Protein AF-E1RE35-F1 (afdb_monomer)

Secondary structure (DSSP, 8-state):
-EEEE-SSEEEEEEEEEEEE-SBT-EEEEEEEEEEEE--TT---S-HHHHHHHHHHTTT-TTS-EEEEEESS-GGG-EEEEETTEEEEEEEE--SSTTTS--EEEEEEEESSB--HHHHHHHHHHHHHHHHHHHHHTT-S-S--TT-EEEEEEETT-SSB--S--STTSHHHHHHHHHHHHHHHHHHHHHTTSS--SS-EEEEEE-TTSSEEEE--SSS-TT-SSSSTT---TTSS-TT-S---TTT-EEEE-TTS-EEEE-TTB-GGGSHHHHHHHHH-TT--HHHHHHHHHHTT--SB-

Structure (mmCIF, N/CA/C/O backbone):
data_AF-E1RE35-F1
#
_entry.id   AF-E1RE35-F1
#
loop_
_atom_site.group_PDB
_atom_site.id
_atom_site.type_symbol
_atom_site.label_atom_id
_atom_site.label_alt_id
_atom_site.label_comp_id
_atom_site.label_asym_id
_atom_site.label_entity_id
_atom_site.label_seq_id
_atom_site.pdbx_PDB_ins_code
_atom_site.Cartn_x
_atom_site.Cartn_y
_atom_site.Cartn_z
_atom_site.occupancy
_atom_site.B_iso_or_equiv
_atom_site.auth_seq_id
_atom_site.auth_comp_id
_atom_site.auth_asym_id
_atom_site.auth_atom_id
_atom_site.pdbx_PDB_model_num
ATOM 1 N N . MET A 1 1 ? -2.468 7.455 7.264 1.00 87.94 1 MET A N 1
ATOM 2 C CA . MET A 1 1 ? -2.724 7.165 5.829 1.00 87.94 1 MET A CA 1
ATOM 3 C C . MET A 1 1 ? -4.171 6.748 5.559 1.00 87.94 1 MET A C 1
ATOM 5 O O . MET A 1 1 ? -4.809 6.189 6.437 1.00 87.94 1 MET A O 1
ATOM 9 N N . ARG A 1 2 ? -4.693 7.042 4.363 1.00 87.75 2 ARG A N 1
ATOM 10 C CA . ARG A 1 2 ? -5.959 6.529 3.804 1.00 87.75 2 ARG A CA 1
ATOM 11 C C . ARG A 1 2 ? -5.712 6.093 2.364 1.00 87.75 2 ARG A C 1
ATOM 13 O O . ARG A 1 2 ? -4.860 6.681 1.706 1.00 87.75 2 ARG A O 1
ATOM 20 N N . PHE A 1 3 ? -6.463 5.130 1.841 1.00 90.94 3 PHE A N 1
ATOM 21 C CA . PHE A 1 3 ? -6.367 4.778 0.424 1.00 90.94 3 PHE A CA 1
ATOM 22 C C . PHE A 1 3 ? -7.709 4.343 -0.159 1.00 90.94 3 PHE A C 1
ATOM 24 O O . PHE A 1 3 ? -8.587 3.845 0.545 1.00 90.94 3 PHE A O 1
ATOM 31 N N . PHE A 1 4 ? -7.848 4.508 -1.469 1.00 90.38 4 PHE A N 1
ATOM 32 C CA . PHE A 1 4 ? -8.980 4.034 -2.254 1.00 90.38 4 PHE A CA 1
ATOM 33 C C . PHE A 1 4 ? -8.555 3.808 -3.701 1.00 90.38 4 PHE A C 1
ATOM 35 O O . PHE A 1 4 ? -7.495 4.252 -4.128 1.00 90.38 4 PHE A O 1
ATOM 42 N N . TYR A 1 5 ? -9.384 3.125 -4.481 1.00 91.25 5 TYR A N 1
ATOM 43 C CA . TYR A 1 5 ? -9.108 2.890 -5.891 1.00 91.25 5 TYR A CA 1
ATOM 44 C C . TYR A 1 5 ? -10.349 3.136 -6.744 1.00 91.25 5 TYR A C 1
ATOM 46 O O . TYR A 1 5 ? -11.486 2.916 -6.323 1.00 91.25 5 TYR A O 1
ATOM 54 N N . THR A 1 6 ? -10.116 3.607 -7.963 1.00 91.81 6 THR A N 1
ATOM 55 C CA . THR A 1 6 ? -11.103 3.649 -9.042 1.00 91.81 6 THR A CA 1
ATOM 56 C C . THR A 1 6 ? -10.927 2.416 -9.932 1.00 91.81 6 THR A C 1
ATOM 58 O O . THR A 1 6 ? -10.165 1.504 -9.615 1.00 91.81 6 THR A O 1
ATOM 61 N N . LYS A 1 7 ? -11.613 2.378 -11.079 1.00 91.12 7 LYS A N 1
ATOM 62 C CA . LYS A 1 7 ? -11.397 1.335 -12.091 1.00 91.12 7 LYS A CA 1
ATOM 63 C C . LYS A 1 7 ? -9.932 1.258 -12.553 1.00 91.12 7 LYS A C 1
ATOM 65 O O . LYS A 1 7 ? -9.471 0.173 -12.894 1.00 91.12 7 LYS A O 1
ATOM 70 N N . ASN A 1 8 ? -9.227 2.390 -12.565 1.00 95.12 8 ASN A N 1
ATOM 71 C CA . ASN A 1 8 ? -7.914 2.511 -13.194 1.00 95.12 8 ASN A CA 1
ATOM 72 C C . ASN A 1 8 ? -6.829 3.042 -12.258 1.00 95.12 8 ASN A C 1
ATOM 74 O O . ASN A 1 8 ? -5.666 2.907 -12.591 1.00 95.12 8 ASN A O 1
ATOM 78 N N . THR A 1 9 ? -7.153 3.633 -11.110 1.00 96.62 9 THR A N 1
ATOM 79 C CA . THR A 1 9 ? -6.139 4.345 -10.320 1.00 96.62 9 THR A CA 1
ATOM 80 C C . THR A 1 9 ? -6.288 4.049 -8.841 1.00 96.62 9 THR A C 1
ATOM 82 O O . THR A 1 9 ? -7.378 4.202 -8.289 1.00 96.62 9 THR A O 1
ATOM 85 N N . LEU A 1 10 ? -5.188 3.661 -8.204 1.00 97.12 10 LEU A N 1
ATOM 86 C CA . LEU A 1 10 ? -5.023 3.664 -6.756 1.00 97.12 10 LEU A CA 1
ATOM 87 C C . LEU A 1 10 ? -4.628 5.071 -6.300 1.00 97.12 10 LEU A C 1
ATOM 89 O O . LEU A 1 10 ? -3.714 5.661 -6.869 1.00 97.12 10 LEU A O 1
ATOM 93 N N . PHE A 1 11 ? -5.277 5.559 -5.248 1.00 95.88 11 PHE A N 1
ATOM 94 C CA . PHE A 1 11 ? -4.946 6.791 -4.542 1.00 95.88 11 PHE A CA 1
ATOM 95 C C . PHE A 1 11 ? -4.622 6.463 -3.087 1.00 95.88 11 PHE A C 1
ATOM 97 O O . PHE A 1 11 ? -5.400 5.790 -2.410 1.00 95.88 11 PHE A O 1
ATOM 104 N N . ILE A 1 12 ? -3.495 6.970 -2.599 1.00 95.56 12 ILE A N 1
ATOM 105 C CA . ILE A 1 12 ? -3.081 6.903 -1.199 1.00 95.56 12 ILE A CA 1
ATOM 106 C C . ILE A 1 12 ? -2.880 8.341 -0.721 1.00 95.56 12 ILE A C 1
ATOM 108 O O . ILE A 1 12 ? -2.181 9.127 -1.356 1.00 95.56 12 ILE A O 1
ATOM 112 N N . ARG A 1 13 ? -3.526 8.690 0.385 1.00 93.88 13 ARG A N 1
ATOM 113 C CA . ARG A 1 13 ? -3.692 10.052 0.891 1.00 93.88 13 ARG A CA 1
ATOM 114 C C . ARG A 1 13 ? -3.206 10.160 2.330 1.00 93.88 13 ARG A C 1
ATOM 116 O O . ARG A 1 13 ? -3.455 9.267 3.149 1.00 93.88 13 ARG A O 1
ATOM 123 N N . GLY A 1 14 ? -2.552 11.266 2.658 1.00 92.56 14 GLY A N 1
ATOM 124 C CA . GLY A 1 14 ? -2.044 11.535 4.002 1.00 92.56 14 GLY A CA 1
ATOM 125 C C . GLY A 1 14 ? -1.151 12.769 4.050 1.00 92.56 14 GLY A C 1
ATOM 126 O O . GLY A 1 14 ? -1.191 13.602 3.153 1.00 92.56 14 GLY A O 1
ATOM 127 N N . ASN A 1 15 ? -0.361 12.891 5.112 1.00 94.88 15 ASN A N 1
ATOM 128 C CA . ASN A 1 15 ? 0.720 13.868 5.214 1.00 94.88 15 ASN A CA 1
ATOM 129 C C . ASN A 1 15 ? 2.027 13.080 5.285 1.00 94.88 15 ASN A C 1
ATOM 131 O O . ASN A 1 15 ? 2.363 12.526 6.334 1.00 94.88 15 ASN A O 1
ATOM 135 N N . PHE A 1 16 ? 2.709 12.945 4.151 1.00 97.81 16 PHE A N 1
ATOM 136 C CA . PHE A 1 16 ? 3.814 12.010 3.996 1.00 97.81 16 PHE A CA 1
ATOM 137 C C . PHE A 1 16 ? 5.143 12.713 3.788 1.00 97.81 16 PHE A C 1
ATOM 139 O O . PHE A 1 16 ? 5.220 13.750 3.136 1.00 97.81 16 PHE A O 1
ATOM 146 N N . ARG A 1 17 ? 6.203 12.082 4.287 1.00 98.38 17 ARG A N 1
ATOM 147 C CA . ARG A 1 17 ? 7.540 12.198 3.712 1.00 98.38 17 ARG A CA 1
ATOM 148 C C . ARG A 1 17 ? 7.722 10.976 2.828 1.00 98.38 17 ARG A C 1
ATOM 150 O O . ARG A 1 17 ? 7.420 9.868 3.279 1.00 98.38 17 ARG A O 1
ATOM 157 N N . ALA A 1 18 ? 8.176 11.164 1.595 1.00 98.56 18 ALA A N 1
ATOM 158 C CA . ALA A 1 18 ? 8.319 10.063 0.654 1.00 98.56 18 ALA A CA 1
ATOM 159 C C . ALA A 1 18 ? 9.590 10.157 -0.189 1.00 98.56 18 ALA A C 1
ATOM 161 O O . ALA A 1 18 ? 10.063 11.251 -0.491 1.00 98.56 18 ALA A O 1
ATOM 162 N N . ALA A 1 19 ? 10.084 8.995 -0.613 1.00 98.62 19 ALA A N 1
ATOM 163 C CA . ALA A 1 19 ? 11.063 8.811 -1.672 1.00 98.62 19 ALA A CA 1
ATOM 164 C C . ALA A 1 19 ? 10.409 8.053 -2.834 1.00 98.62 19 ALA A C 1
ATOM 166 O O . ALA A 1 19 ? 9.725 7.057 -2.602 1.00 98.62 19 ALA A O 1
ATOM 167 N N . SER A 1 20 ? 10.633 8.494 -4.069 1.00 98.44 20 SER A N 1
ATOM 168 C CA . SER A 1 20 ? 10.085 7.873 -5.280 1.00 98.44 20 SER A CA 1
ATOM 169 C C . SER A 1 20 ? 11.154 7.711 -6.351 1.00 98.44 20 SER A C 1
ATOM 171 O O . SER A 1 20 ? 11.915 8.641 -6.608 1.00 98.44 20 SER A O 1
ATOM 173 N N . THR A 1 21 ? 11.168 6.553 -7.011 1.00 97.38 21 THR A N 1
ATOM 174 C CA . THR A 1 21 ? 11.940 6.314 -8.244 1.00 97.38 21 THR A CA 1
ATOM 175 C C . THR A 1 21 ? 11.080 6.427 -9.507 1.00 97.38 21 THR A C 1
ATOM 177 O O . THR A 1 21 ? 11.551 6.115 -10.596 1.00 97.38 21 THR A O 1
ATOM 180 N N . GLY A 1 22 ? 9.804 6.799 -9.364 1.00 93.94 22 GLY A N 1
ATOM 181 C CA . GLY A 1 22 ? 8.865 6.940 -10.473 1.00 93.94 22 GLY A CA 1
ATOM 182 C C . GLY A 1 22 ? 9.030 8.242 -11.257 1.00 93.94 22 GLY A C 1
ATOM 183 O O . GLY A 1 22 ? 10.023 8.961 -11.134 1.00 93.94 22 GLY A O 1
ATOM 184 N N . ILE A 1 23 ? 8.009 8.563 -12.051 1.00 91.50 23 ILE A N 1
ATOM 185 C CA . ILE A 1 23 ? 7.943 9.804 -12.831 1.00 91.50 23 ILE A CA 1
ATOM 186 C C . ILE A 1 23 ? 8.030 11.005 -11.882 1.00 91.50 23 ILE A C 1
ATOM 188 O O . ILE A 1 23 ? 7.317 11.052 -10.879 1.00 91.50 23 ILE A O 1
ATOM 192 N N . ALA A 1 24 ? 8.916 11.955 -12.203 1.00 86.69 24 ALA A N 1
ATOM 193 C CA . ALA A 1 24 ? 9.230 13.113 -11.358 1.00 86.69 24 ALA A CA 1
ATOM 194 C C . ALA A 1 24 ? 9.597 12.733 -9.903 1.00 86.69 24 ALA A C 1
ATOM 196 O O . ALA A 1 24 ? 9.291 13.459 -8.957 1.00 86.69 24 ALA A O 1
ATOM 197 N N . GLY A 1 25 ? 10.228 11.567 -9.726 1.00 93.56 25 GLY A N 1
ATOM 198 C CA . GLY A 1 25 ? 10.663 11.058 -8.432 1.00 93.56 25 GLY A CA 1
ATOM 199 C C . GLY A 1 25 ? 11.735 11.916 -7.753 1.00 93.56 25 GLY A C 1
ATOM 200 O O . GLY A 1 25 ? 12.303 12.847 -8.320 1.00 93.56 25 GLY A O 1
ATOM 201 N N . GLY A 1 26 ? 12.013 11.585 -6.499 1.00 97.62 26 GLY A N 1
ATOM 202 C CA . GLY A 1 26 ? 12.873 12.349 -5.604 1.00 97.62 26 GLY A CA 1
ATOM 203 C C . GLY A 1 26 ? 12.486 12.096 -4.154 1.00 97.62 26 GLY A C 1
ATOM 204 O O . GLY A 1 26 ? 11.779 11.131 -3.863 1.00 97.62 26 GLY A O 1
ATOM 205 N N . ILE A 1 27 ? 12.928 12.968 -3.249 1.00 98.31 27 ILE A N 1
ATOM 206 C CA . ILE A 1 27 ? 12.481 12.984 -1.854 1.00 98.31 27 ILE A CA 1
ATOM 207 C C . ILE A 1 27 ? 11.688 14.264 -1.625 1.00 98.31 27 ILE A C 1
ATOM 209 O O . ILE A 1 27 ? 12.207 15.352 -1.870 1.00 98.31 27 ILE A O 1
ATOM 213 N N . SER A 1 28 ? 10.450 14.147 -1.151 1.00 98.12 28 SER A N 1
ATOM 214 C CA . SER A 1 28 ? 9.606 15.310 -0.888 1.00 98.12 28 SER A CA 1
ATOM 215 C C . SER A 1 28 ? 8.576 15.042 0.202 1.00 98.12 28 SER A C 1
ATOM 217 O O . SER A 1 28 ? 8.227 13.894 0.496 1.00 98.12 28 SER A O 1
ATOM 219 N N . ASP A 1 29 ? 8.075 16.131 0.774 1.00 97.94 29 ASP A N 1
ATOM 220 C CA . ASP A 1 29 ? 6.837 16.110 1.536 1.00 97.94 29 ASP A CA 1
ATOM 221 C C . ASP A 1 29 ? 5.678 16.138 0.534 1.00 97.94 29 ASP A C 1
ATOM 223 O O . ASP A 1 29 ? 5.652 16.974 -0.373 1.00 97.94 29 ASP A O 1
ATOM 227 N N . ILE A 1 30 ? 4.755 15.188 0.656 1.00 97.38 30 ILE A N 1
ATOM 228 C CA . ILE A 1 30 ? 3.650 14.996 -0.285 1.00 97.38 30 ILE A CA 1
ATOM 229 C C . ILE A 1 30 ? 2.369 14.619 0.450 1.00 97.38 30 ILE A C 1
ATOM 231 O O . ILE A 1 30 ? 2.387 14.128 1.580 1.00 97.38 30 ILE A O 1
ATOM 235 N N . ASN A 1 31 ? 1.244 14.789 -0.230 1.00 96.06 31 ASN A N 1
ATOM 236 C CA . ASN A 1 31 ? -0.075 14.463 0.292 1.00 96.06 31 ASN A CA 1
ATOM 237 C C . ASN A 1 31 ? -0.757 13.330 -0.474 1.00 96.06 31 ASN A C 1
ATOM 239 O O . ASN A 1 31 ? -1.635 12.653 0.072 1.00 96.06 31 ASN A O 1
ATOM 243 N N . THR A 1 32 ? -0.318 13.087 -1.713 1.00 96.62 32 THR A N 1
ATOM 244 C CA . THR A 1 32 ? -0.908 12.075 -2.588 1.00 96.62 32 THR A CA 1
ATOM 245 C C . THR A 1 32 ? 0.136 11.163 -3.204 1.00 96.62 32 THR A C 1
ATOM 247 O O . THR A 1 32 ? 1.125 11.613 -3.771 1.00 96.62 32 THR A O 1
ATOM 250 N N . ILE A 1 33 ? -0.124 9.862 -3.163 1.00 98.00 33 ILE A N 1
ATOM 251 C CA . ILE A 1 33 ? 0.573 8.878 -3.986 1.00 98.00 33 ILE A CA 1
ATOM 252 C C . ILE A 1 33 ? -0.450 8.224 -4.907 1.00 98.00 33 ILE A C 1
ATOM 254 O O . ILE A 1 33 ? -1.520 7.820 -4.443 1.00 98.00 33 ILE A O 1
ATOM 258 N N . ILE A 1 34 ? -0.126 8.096 -6.194 1.00 97.50 34 ILE A N 1
ATOM 259 C CA . ILE A 1 34 ? -0.968 7.373 -7.150 1.00 97.50 34 ILE A CA 1
ATOM 260 C C . ILE A 1 34 ? -0.229 6.242 -7.855 1.00 97.50 34 ILE A C 1
ATOM 262 O O . ILE A 1 34 ? 0.975 6.308 -8.090 1.00 97.50 34 ILE A O 1
ATOM 266 N N . ASN A 1 35 ? -0.982 5.218 -8.249 1.00 97.88 35 ASN A N 1
ATOM 267 C CA . ASN A 1 35 ? -0.552 4.224 -9.229 1.00 97.88 35 ASN A CA 1
ATOM 268 C C . ASN A 1 35 ? -1.687 4.036 -10.239 1.00 97.88 35 ASN A C 1
ATOM 270 O O . ASN A 1 35 ? -2.778 3.601 -9.857 1.00 97.88 35 ASN A O 1
ATOM 274 N N . SER A 1 36 ? -1.462 4.423 -11.494 1.00 97.12 36 SER A N 1
ATOM 275 C CA . SER A 1 36 ? -2.509 4.505 -12.516 1.00 97.12 36 SER A CA 1
ATOM 276 C C . SER A 1 36 ? -2.281 3.519 -13.658 1.00 97.12 36 SER A C 1
ATOM 278 O O . SER A 1 36 ? -1.221 3.500 -14.282 1.00 97.12 36 SER A O 1
ATOM 280 N N . SER A 1 37 ? -3.302 2.714 -13.945 1.00 95.94 37 SER A N 1
ATOM 281 C CA . SER A 1 37 ? -3.350 1.796 -15.074 1.00 95.94 37 SER A CA 1
ATOM 282 C C . SER A 1 37 ? -3.458 2.558 -16.393 1.00 95.94 37 SER A C 1
ATOM 284 O O . SER A 1 37 ? -4.425 3.296 -16.610 1.00 95.94 37 SER A O 1
ATOM 286 N N . VAL A 1 38 ? -2.523 2.296 -17.298 1.00 93.94 38 VAL A N 1
ATOM 287 C CA . VAL A 1 38 ? -2.500 2.778 -18.681 1.00 93.94 38 VAL A CA 1
ATOM 288 C C . VAL A 1 38 ? -2.585 1.599 -19.665 1.00 93.94 38 VAL A C 1
ATOM 290 O O . VAL A 1 38 ? -2.317 0.457 -19.278 1.00 93.94 38 VAL A O 1
ATOM 293 N N . PRO A 1 39 ? -3.003 1.824 -20.924 1.00 89.50 39 PRO A N 1
ATOM 294 C CA . PRO A 1 39 ? -2.928 0.808 -21.977 1.00 89.50 39 PRO A CA 1
ATOM 295 C C . PRO A 1 39 ? -1.507 0.247 -22.172 1.00 89.50 39 PRO A C 1
ATOM 297 O O . PRO A 1 39 ? -0.522 0.878 -21.799 1.00 89.50 39 PRO A O 1
ATOM 300 N N . LYS A 1 40 ? -1.382 -0.950 -22.762 1.00 82.75 40 LYS A N 1
ATOM 301 C CA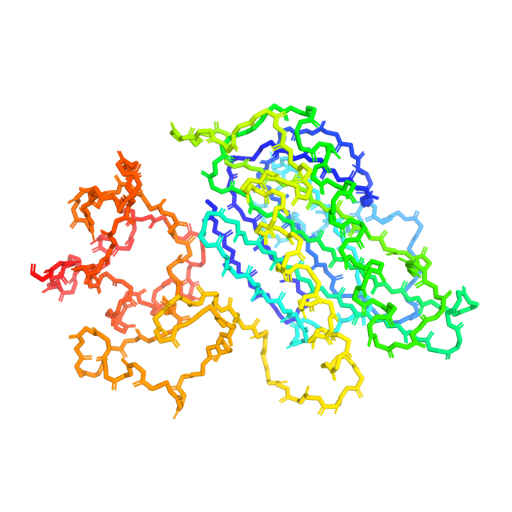 . LYS A 1 40 ? -0.066 -1.591 -22.988 1.00 82.75 40 LYS A CA 1
ATOM 302 C C . LYS A 1 40 ? 0.789 -0.862 -24.029 1.00 82.75 40 LYS A C 1
ATOM 304 O O . LYS A 1 40 ? 2.006 -0.951 -23.978 1.00 82.75 40 LYS A O 1
ATOM 309 N N . ASP A 1 41 ? 0.131 -0.185 -24.956 1.00 82.12 41 ASP A N 1
ATOM 310 C CA . ASP A 1 41 ? 0.663 0.655 -26.027 1.00 82.12 41 ASP A CA 1
ATOM 311 C C . ASP A 1 41 ? 0.677 2.141 -25.633 1.00 82.12 41 ASP A C 1
ATOM 313 O O . ASP A 1 41 ? 0.666 3.020 -26.490 1.00 82.12 41 ASP A O 1
ATOM 317 N N . PHE A 1 42 ? 0.650 2.437 -24.329 1.00 84.25 42 PHE A N 1
ATOM 318 C CA . PHE A 1 42 ? 0.672 3.807 -23.840 1.00 84.25 42 PHE A CA 1
ATOM 319 C C . PHE A 1 42 ? 2.007 4.484 -24.159 1.00 84.25 42 PHE A C 1
ATOM 321 O O . PHE A 1 42 ? 3.051 4.120 -23.619 1.00 84.25 42 PHE A O 1
ATOM 328 N N . GLU A 1 43 ? 1.930 5.524 -24.981 1.00 83.19 43 GLU A N 1
ATOM 329 C CA . GLU A 1 43 ? 3.014 6.454 -25.266 1.00 83.19 43 GLU A CA 1
ATOM 330 C C . GLU A 1 43 ? 2.588 7.850 -24.807 1.00 83.19 43 GLU A C 1
ATOM 332 O O . GLU A 1 43 ? 1.480 8.308 -25.092 1.00 83.19 43 GLU A O 1
ATOM 337 N N . CYS A 1 44 ? 3.453 8.522 -24.053 1.00 87.38 44 CYS A N 1
ATOM 338 C CA . CYS A 1 44 ? 3.181 9.850 -23.524 1.00 87.38 44 CYS A CA 1
ATOM 339 C C . CYS A 1 44 ? 4.476 10.656 -23.478 1.00 87.38 44 CYS A C 1
ATOM 341 O O . CYS A 1 44 ? 5.437 10.241 -22.831 1.00 87.38 44 CYS A O 1
ATOM 343 N N . GLU A 1 45 ? 4.491 11.797 -24.168 1.00 89.88 45 GLU A N 1
ATOM 344 C CA . GLU A 1 45 ? 5.649 12.698 -24.203 1.00 89.88 45 GLU A CA 1
ATOM 345 C C . GLU A 1 45 ? 5.871 13.407 -22.861 1.00 89.88 45 GLU A C 1
ATOM 347 O O . GLU A 1 45 ? 7.015 13.616 -22.463 1.00 89.88 45 GLU A O 1
ATOM 352 N N . ASP A 1 46 ? 4.788 13.714 -22.136 1.00 92.50 46 ASP A N 1
ATOM 353 C CA . ASP A 1 46 ? 4.824 14.320 -20.801 1.00 92.50 46 ASP A CA 1
ATOM 354 C C . ASP A 1 46 ? 4.075 13.466 -19.756 1.00 92.50 46 ASP A C 1
ATOM 356 O O . ASP A 1 46 ? 2.934 13.761 -19.375 1.00 92.50 46 ASP A O 1
ATOM 360 N N . PRO A 1 47 ? 4.705 12.388 -19.247 1.00 91.81 47 PRO A N 1
ATOM 361 C CA . PRO A 1 47 ? 4.103 11.545 -18.217 1.00 91.81 47 PRO A CA 1
ATOM 362 C C . PRO A 1 47 ? 3.835 12.284 -16.898 1.00 91.81 47 PRO A C 1
ATOM 364 O O . PRO A 1 47 ? 2.962 11.868 -16.132 1.00 91.81 47 PRO A O 1
ATOM 367 N N . ALA A 1 48 ? 4.581 13.357 -16.607 1.00 91.69 48 ALA A N 1
ATOM 368 C CA . ALA A 1 48 ? 4.394 14.152 -15.397 1.00 91.69 48 ALA A CA 1
ATOM 369 C C . ALA A 1 48 ? 3.123 15.006 -15.500 1.00 91.69 48 ALA A C 1
ATOM 371 O O . ALA A 1 48 ? 2.308 14.984 -14.576 1.00 91.69 48 ALA A O 1
ATOM 372 N N . GLY A 1 49 ? 2.910 15.669 -16.642 1.00 93.44 49 GLY A N 1
ATOM 373 C CA . GLY A 1 49 ? 1.664 16.364 -16.969 1.00 93.44 49 GLY A CA 1
ATOM 374 C C . GLY A 1 49 ? 0.455 15.428 -16.957 1.00 93.44 49 GLY A C 1
ATOM 375 O O . GLY A 1 49 ? -0.561 15.740 -16.341 1.00 93.44 49 GLY A O 1
ATOM 376 N N . TYR A 1 50 ? 0.588 14.216 -17.507 1.00 94.88 50 TYR A N 1
ATOM 377 C CA . TYR A 1 50 ? -0.481 13.209 -17.457 1.00 94.88 50 TYR A CA 1
ATOM 378 C C . TYR A 1 50 ? -0.884 12.831 -16.021 1.00 94.88 50 TYR A C 1
ATOM 380 O O . TYR A 1 50 ? -2.070 12.717 -15.702 1.00 94.88 50 TYR A O 1
ATOM 388 N N . ILE A 1 51 ? 0.093 12.638 -15.128 1.00 94.44 51 ILE A N 1
ATOM 389 C CA . ILE A 1 51 ? -0.182 12.391 -13.706 1.00 94.44 51 ILE A CA 1
ATOM 390 C C . ILE A 1 51 ? -0.842 13.618 -13.068 1.00 94.44 51 ILE A C 1
ATOM 392 O O . ILE A 1 51 ? -1.813 13.460 -12.327 1.00 94.44 51 ILE A O 1
ATOM 396 N N . HIS A 1 52 ? -0.347 14.820 -13.365 1.00 94.31 52 HIS A N 1
ATOM 397 C CA . HIS A 1 52 ? -0.914 16.066 -12.860 1.00 94.31 52 HIS A CA 1
ATOM 398 C C . HIS A 1 52 ? -2.399 16.205 -13.237 1.00 94.31 52 HIS A C 1
ATOM 400 O O . HIS A 1 52 ? -3.222 16.484 -12.369 1.00 94.31 52 HIS A O 1
ATOM 406 N N . ASP A 1 53 ? -2.781 15.894 -14.477 1.00 95.00 53 ASP A N 1
ATOM 407 C CA . ASP A 1 53 ? -4.180 15.932 -14.921 1.00 95.00 53 ASP A CA 1
ATOM 408 C C . ASP A 1 53 ? -5.083 14.965 -14.135 1.00 95.00 53 ASP A C 1
ATOM 410 O O . ASP A 1 53 ? -6.226 15.297 -13.805 1.00 95.00 53 ASP A O 1
ATOM 414 N N . ILE A 1 54 ? -4.577 13.779 -13.770 1.00 94.69 54 ILE A N 1
ATOM 415 C CA . ILE A 1 54 ? -5.306 12.825 -12.914 1.00 94.69 54 ILE A CA 1
ATOM 416 C C . ILE A 1 54 ? -5.537 13.412 -11.515 1.00 94.69 54 ILE A C 1
ATOM 418 O O . ILE A 1 54 ? -6.622 13.254 -10.947 1.00 94.69 54 ILE A O 1
ATOM 422 N N . ILE A 1 55 ? -4.518 14.069 -10.957 1.00 93.75 55 ILE A N 1
ATOM 423 C CA . ILE A 1 55 ? -4.553 14.713 -9.639 1.00 93.75 55 ILE A CA 1
ATOM 424 C C . ILE A 1 55 ? -5.540 15.889 -9.644 1.00 93.75 55 ILE A C 1
ATOM 426 O O . ILE A 1 55 ? -6.447 15.931 -8.808 1.00 93.75 55 ILE A O 1
ATOM 430 N N . THR A 1 56 ? -5.452 16.788 -10.628 1.00 93.50 56 THR A N 1
ATOM 431 C CA . THR A 1 56 ? -6.386 17.912 -10.803 1.00 93.50 56 THR A CA 1
ATOM 432 C C . THR A 1 56 ? -7.816 17.427 -11.035 1.00 93.50 56 THR A C 1
ATOM 434 O O . THR A 1 56 ? -8.753 17.949 -10.437 1.00 93.50 56 THR A O 1
ATOM 437 N N . GLY A 1 57 ? -8.013 16.360 -11.817 1.00 93.19 57 GLY A N 1
ATOM 438 C CA . GLY A 1 57 ? -9.329 15.747 -12.030 1.00 93.19 57 GLY A CA 1
ATOM 439 C C . GLY A 1 57 ? -9.983 15.188 -10.757 1.00 93.19 57 GLY A C 1
ATOM 440 O O . GLY A 1 57 ? -11.179 14.881 -10.756 1.00 93.19 57 GLY A O 1
ATOM 441 N N . LYS A 1 58 ? -9.222 15.052 -9.663 1.00 91.88 58 LYS A N 1
ATOM 442 C CA . LYS A 1 58 ? -9.715 14.687 -8.330 1.00 91.88 58 LYS A CA 1
ATOM 443 C C . LYS A 1 58 ? -9.808 15.853 -7.345 1.00 91.88 58 LYS A C 1
ATOM 445 O O . LYS A 1 58 ? -10.261 15.624 -6.226 1.00 91.88 58 LYS A O 1
ATOM 450 N N . GLY A 1 59 ? -9.466 17.073 -7.759 1.00 92.44 59 GLY A N 1
ATOM 451 C CA . GLY A 1 59 ? -9.472 18.251 -6.889 1.00 92.44 59 GLY A CA 1
ATOM 452 C C . GLY A 1 59 ? -8.283 18.294 -5.925 1.00 92.44 59 GLY A C 1
ATOM 453 O O . GLY A 1 59 ? -8.418 18.779 -4.803 1.00 92.44 59 GLY A O 1
ATOM 454 N N . TYR A 1 60 ? -7.152 17.697 -6.314 1.00 92.38 60 TYR A N 1
ATOM 455 C CA . TYR A 1 60 ? -5.927 17.629 -5.512 1.00 92.38 60 TYR A CA 1
ATOM 456 C C . TYR A 1 60 ? -4.802 18.492 -6.104 1.00 92.38 60 TYR A C 1
ATOM 458 O O . TYR A 1 60 ? -3.627 18.221 -5.885 1.00 92.38 60 TYR A O 1
ATOM 466 N N . GLU A 1 61 ? -5.135 19.522 -6.880 1.00 88.81 61 GLU A N 1
ATOM 467 C CA . GLU A 1 61 ? -4.179 20.363 -7.614 1.00 88.81 61 GLU A CA 1
ATOM 468 C C . GLU A 1 61 ? -3.161 21.103 -6.731 1.00 88.81 61 GLU A C 1
ATOM 470 O O . GLU A 1 61 ? -2.115 21.516 -7.219 1.00 88.81 61 GLU A O 1
ATOM 475 N N . ASN A 1 62 ? -3.446 21.258 -5.437 1.00 90.88 62 ASN A N 1
ATOM 476 C CA . ASN A 1 62 ? -2.556 21.927 -4.485 1.00 90.88 62 ASN A CA 1
ATOM 477 C C . ASN A 1 62 ? -1.653 20.953 -3.712 1.00 90.88 62 ASN A C 1
ATOM 479 O O . ASN A 1 62 ? -0.875 21.377 -2.857 1.00 90.88 62 ASN A O 1
ATOM 483 N N . ASP A 1 63 ? -1.766 19.653 -3.973 1.00 91.00 63 ASP A N 1
ATOM 484 C CA . ASP A 1 63 ? -1.032 18.632 -3.244 1.00 91.00 63 ASP A CA 1
ATOM 485 C C . ASP A 1 63 ? 0.357 18.403 -3.839 1.00 91.00 63 ASP A C 1
ATOM 487 O O . ASP A 1 63 ? 0.524 18.270 -5.051 1.00 91.00 63 ASP A O 1
ATOM 491 N N . GLY A 1 64 ? 1.352 18.205 -2.970 1.00 95.12 64 GLY A N 1
ATOM 492 C CA . GLY A 1 64 ? 2.551 17.478 -3.381 1.00 95.12 64 GLY A CA 1
ATOM 493 C C . GLY A 1 64 ? 2.174 16.032 -3.713 1.00 95.12 64 GLY A C 1
ATOM 494 O O . GLY A 1 64 ? 1.416 15.405 -2.961 1.00 95.12 64 GLY A O 1
ATOM 495 N N . PHE A 1 65 ? 2.695 15.476 -4.809 1.00 96.81 65 PHE A N 1
ATOM 496 C CA . PHE A 1 65 ? 2.384 14.102 -5.195 1.00 96.81 65 PHE A CA 1
ATOM 497 C C . PHE A 1 65 ? 3.568 13.328 -5.768 1.00 96.81 65 PHE A C 1
ATOM 499 O O . PHE A 1 65 ? 4.482 13.895 -6.358 1.00 96.81 65 PHE A O 1
ATOM 506 N N . PHE A 1 66 ? 3.490 12.003 -5.647 1.00 98.00 66 PHE A N 1
ATOM 507 C CA . PHE A 1 66 ? 4.251 11.073 -6.477 1.00 98.00 66 PHE A CA 1
ATOM 508 C C . PHE A 1 66 ? 3.305 10.122 -7.202 1.00 98.00 66 PHE A C 1
ATOM 510 O O . PHE A 1 66 ? 2.305 9.670 -6.642 1.00 98.00 66 PHE A O 1
ATOM 517 N N . GLY A 1 67 ? 3.619 9.809 -8.456 1.00 96.25 67 GLY A N 1
ATOM 518 C CA . GLY A 1 67 ? 2.777 8.959 -9.284 1.00 96.25 67 GLY A CA 1
ATOM 519 C C . GLY A 1 67 ? 3.568 7.893 -10.020 1.00 96.25 67 GLY A C 1
ATOM 520 O O . GLY A 1 67 ? 4.674 8.129 -10.503 1.00 96.25 67 GLY A O 1
ATOM 521 N N . LEU A 1 68 ? 2.968 6.711 -10.103 1.00 97.31 68 LEU A N 1
ATOM 522 C CA . LEU A 1 68 ? 3.435 5.595 -10.909 1.00 97.31 68 LEU A CA 1
ATOM 523 C C . LEU A 1 68 ? 2.413 5.304 -12.013 1.00 97.31 68 LEU A C 1
ATOM 525 O O . LEU A 1 68 ? 1.205 5.464 -11.812 1.00 97.31 68 LEU A O 1
ATOM 529 N N . LEU A 1 69 ? 2.894 4.847 -13.167 1.00 95.62 69 LEU A N 1
ATOM 530 C CA . LEU A 1 69 ? 2.061 4.329 -14.252 1.00 95.62 69 LEU A CA 1
ATOM 531 C C . LEU A 1 69 ? 2.319 2.834 -14.411 1.00 95.62 69 LEU A C 1
ATOM 533 O O . LEU A 1 69 ? 3.446 2.372 -14.232 1.00 95.62 69 LEU A O 1
ATOM 537 N N . THR A 1 70 ? 1.279 2.069 -14.727 1.00 94.62 70 THR A N 1
ATOM 538 C CA . THR A 1 70 ? 1.378 0.614 -14.871 1.00 94.62 70 THR A CA 1
ATOM 539 C C . THR A 1 70 ? 0.486 0.092 -15.988 1.00 94.62 70 THR A C 1
ATOM 541 O O . THR A 1 70 ? -0.630 0.561 -16.161 1.00 94.62 70 THR A O 1
ATOM 544 N N . ALA A 1 71 ? 0.931 -0.920 -16.729 1.00 93.19 71 ALA A N 1
ATOM 545 C CA . ALA A 1 71 ? 0.074 -1.647 -17.670 1.00 93.19 71 ALA A CA 1
ATOM 546 C C . ALA A 1 71 ? -0.799 -2.722 -16.982 1.00 93.19 71 ALA A C 1
ATOM 548 O O . ALA A 1 71 ? -1.595 -3.404 -17.633 1.00 93.19 71 ALA A O 1
ATOM 549 N N . VAL A 1 72 ? -0.637 -2.907 -15.668 1.00 94.56 72 VAL A N 1
ATOM 550 C CA . VAL A 1 72 ? -1.385 -3.881 -14.864 1.00 94.56 72 VAL A CA 1
ATOM 551 C C . VAL A 1 72 ? -2.770 -3.327 -14.547 1.00 94.56 72 VAL A C 1
ATOM 553 O O . VAL A 1 72 ? -2.923 -2.157 -14.192 1.00 94.56 72 VAL A O 1
ATOM 556 N N . ASN A 1 73 ? -3.799 -4.168 -14.647 1.00 95.12 73 ASN A N 1
ATOM 557 C CA . ASN A 1 73 ? -5.161 -3.777 -14.303 1.00 95.12 73 ASN A CA 1
ATOM 558 C C . ASN A 1 73 ? -5.303 -3.588 -12.784 1.00 95.12 73 ASN A C 1
ATOM 560 O O . ASN A 1 73 ? -4.879 -4.450 -12.020 1.00 95.12 73 ASN A O 1
ATOM 564 N N . MET A 1 74 ? -5.970 -2.522 -12.327 1.00 96.06 74 MET A N 1
ATOM 565 C CA . MET A 1 74 ? -6.164 -2.298 -10.887 1.00 96.06 74 MET A CA 1
ATOM 566 C C . MET A 1 74 ? -6.879 -3.440 -10.162 1.00 96.06 74 MET A C 1
ATOM 568 O O . MET A 1 74 ? -6.659 -3.610 -8.970 1.00 96.06 74 MET A O 1
ATOM 572 N N . LYS A 1 75 ? -7.689 -4.272 -10.829 1.00 95.31 75 LYS A N 1
ATOM 573 C CA . LYS A 1 75 ? -8.272 -5.467 -10.189 1.00 95.31 75 LYS A CA 1
ATOM 574 C C . LYS A 1 75 ? -7.202 -6.462 -9.695 1.00 95.31 75 LYS A C 1
ATOM 576 O O . LYS A 1 75 ? -7.493 -7.237 -8.790 1.00 95.31 75 LYS A O 1
ATOM 581 N N . ASP A 1 76 ? -6.005 -6.426 -10.285 1.00 96.75 76 ASP A N 1
ATOM 582 C CA . ASP A 1 76 ? -4.870 -7.308 -9.995 1.00 96.75 76 ASP A CA 1
ATOM 583 C C . ASP A 1 76 ? -3.892 -6.676 -8.983 1.00 96.75 76 ASP A C 1
ATOM 585 O O . ASP A 1 76 ? -2.868 -7.271 -8.654 1.00 96.75 76 ASP A O 1
ATOM 589 N N . LEU A 1 77 ? -4.216 -5.487 -8.452 1.00 97.69 77 LEU A N 1
ATOM 590 C CA . LEU A 1 77 ? -3.498 -4.863 -7.341 1.00 97.69 77 LEU A CA 1
ATOM 591 C C . LEU A 1 77 ? -3.517 -5.782 -6.112 1.00 97.69 77 LEU A C 1
ATOM 593 O O . LEU A 1 77 ? -4.579 -6.203 -5.641 1.00 97.69 77 LEU A O 1
ATOM 597 N N . CYS A 1 78 ? -2.334 -6.011 -5.552 1.00 97.88 78 CYS A N 1
ATOM 598 C CA . CYS A 1 78 ? -2.134 -6.716 -4.297 1.00 97.88 78 CYS A CA 1
ATOM 599 C C . CYS A 1 78 ? -1.744 -5.729 -3.200 1.00 97.88 78 CYS A C 1
ATOM 601 O O . CYS A 1 78 ? -0.807 -4.949 -3.361 1.00 97.88 78 CYS A O 1
ATOM 603 N N . ILE A 1 79 ? -2.446 -5.782 -2.074 1.00 96.75 79 ILE A N 1
ATOM 604 C CA . ILE A 1 79 ? -2.186 -4.947 -0.904 1.00 96.75 79 ILE A CA 1
ATOM 605 C C . ILE A 1 79 ? -1.81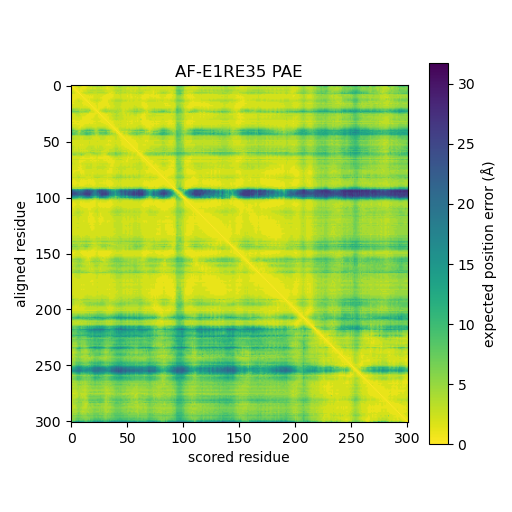7 -5.869 0.251 1.00 96.75 79 ILE A C 1
ATOM 607 O O . ILE A 1 79 ? -2.592 -6.758 0.583 1.00 96.75 79 ILE A O 1
ATOM 611 N N . PHE A 1 80 ? -0.648 -5.675 0.848 1.00 96.38 80 PHE A N 1
ATOM 612 C CA . PHE A 1 80 ? -0.118 -6.503 1.930 1.00 96.38 80 PHE A CA 1
ATOM 613 C C . PHE A 1 80 ? 0.107 -5.645 3.167 1.00 96.38 80 PHE A C 1
ATOM 615 O O . PHE A 1 80 ? 0.838 -4.663 3.095 1.00 96.38 80 PHE A O 1
ATOM 622 N N . SER A 1 81 ? -0.471 -6.021 4.304 1.00 92.94 81 SER A N 1
ATOM 623 C CA . SER A 1 81 ? -0.270 -5.322 5.575 1.00 92.94 81 SER A CA 1
ATOM 624 C C . SER A 1 81 ? 0.403 -6.227 6.606 1.00 92.94 81 SER A C 1
ATOM 626 O O . SER A 1 81 ? -0.072 -7.324 6.905 1.00 92.94 81 SER A O 1
ATOM 628 N N . CYS A 1 82 ? 1.500 -5.735 7.187 1.00 92.12 82 CYS A N 1
ATOM 629 C CA . CYS A 1 82 ? 2.236 -6.374 8.275 1.00 92.12 82 CYS A CA 1
ATOM 630 C C . CYS A 1 82 ? 2.508 -5.361 9.396 1.00 92.12 82 CYS A C 1
ATOM 632 O O . CYS A 1 82 ? 3.551 -4.702 9.454 1.00 92.12 82 CYS A O 1
ATOM 634 N N . GLY A 1 83 ? 1.554 -5.229 10.320 1.00 88.38 83 GLY A N 1
ATOM 635 C CA . GLY A 1 83 ? 1.602 -4.212 11.370 1.00 88.38 83 GLY A CA 1
ATOM 636 C C . GLY A 1 83 ? 1.562 -2.799 10.780 1.00 88.38 83 GLY A C 1
ATOM 637 O O . GLY A 1 83 ? 0.687 -2.475 9.989 1.00 88.38 83 GLY A O 1
ATOM 638 N N . TYR A 1 84 ? 2.516 -1.945 11.144 1.00 91.19 84 TYR A N 1
ATOM 639 C CA . TYR A 1 84 ? 2.552 -0.556 10.668 1.00 91.19 84 TYR A CA 1
ATOM 640 C C . TYR A 1 84 ? 3.073 -0.392 9.228 1.00 91.19 84 TYR A C 1
ATOM 642 O O . TYR A 1 84 ? 3.120 0.736 8.747 1.00 91.19 84 TYR A O 1
ATOM 650 N N . ILE A 1 85 ? 3.475 -1.478 8.554 1.00 95.69 85 ILE A N 1
ATOM 651 C CA . ILE A 1 85 ? 3.901 -1.465 7.149 1.00 95.69 85 ILE A CA 1
ATOM 652 C C . ILE A 1 85 ? 2.760 -1.958 6.261 1.00 95.69 85 ILE A C 1
ATOM 654 O O . ILE A 1 85 ? 2.189 -3.021 6.514 1.00 95.69 85 ILE A O 1
ATOM 658 N N . THR A 1 86 ? 2.468 -1.211 5.197 1.00 97.06 86 THR A N 1
ATOM 659 C CA . THR A 1 86 ? 1.556 -1.625 4.124 1.00 97.06 86 THR A CA 1
ATOM 660 C C . THR A 1 86 ? 2.247 -1.496 2.770 1.00 97.06 86 THR A C 1
ATOM 662 O O . THR A 1 86 ? 2.821 -0.455 2.469 1.00 97.06 86 THR A O 1
ATOM 665 N N . ALA A 1 87 ? 2.185 -2.539 1.945 1.00 98.50 87 ALA A N 1
ATOM 666 C CA . ALA A 1 87 ? 2.709 -2.566 0.587 1.00 98.50 87 ALA A CA 1
ATOM 667 C C . ALA A 1 87 ? 1.565 -2.623 -0.435 1.00 98.50 87 ALA A C 1
ATOM 669 O O . ALA A 1 87 ? 0.658 -3.440 -0.296 1.00 98.50 87 ALA A O 1
ATOM 670 N N . PHE A 1 88 ? 1.631 -1.802 -1.479 1.00 98.56 88 PHE A N 1
ATOM 671 C CA . PHE A 1 88 ? 0.725 -1.815 -2.629 1.00 98.56 88 PHE A CA 1
ATOM 672 C C . PHE A 1 88 ? 1.526 -2.193 -3.868 1.00 98.56 88 PHE A C 1
ATOM 674 O O . PHE A 1 88 ? 2.506 -1.525 -4.196 1.00 98.56 88 PHE A O 1
ATOM 681 N N . ILE A 1 89 ? 1.145 -3.283 -4.529 1.00 98.81 89 ILE A N 1
ATOM 682 C CA . ILE A 1 89 ? 1.980 -3.934 -5.536 1.00 98.81 89 ILE A CA 1
ATOM 683 C C . ILE A 1 89 ? 1.154 -4.229 -6.783 1.00 98.81 89 ILE A C 1
ATOM 685 O O . ILE A 1 89 ? 0.136 -4.921 -6.728 1.00 98.81 89 ILE A O 1
ATOM 689 N N . THR A 1 90 ? 1.632 -3.739 -7.923 1.00 98.12 90 THR A N 1
ATOM 690 C CA . THR A 1 90 ? 1.167 -4.154 -9.252 1.00 98.12 90 THR A CA 1
ATOM 691 C C . THR A 1 90 ? 2.355 -4.697 -10.025 1.00 98.12 90 THR A C 1
ATOM 693 O O . THR A 1 90 ? 3.343 -3.980 -10.181 1.00 98.12 90 THR A O 1
ATOM 696 N N . ALA A 1 91 ? 2.265 -5.932 -10.511 1.00 96.56 91 ALA A N 1
ATOM 697 C CA . ALA A 1 91 ? 3.373 -6.599 -11.182 1.00 96.56 91 ALA A CA 1
ATOM 698 C C . ALA A 1 91 ? 2.916 -7.270 -12.481 1.00 96.56 91 ALA A C 1
ATOM 700 O O . ALA A 1 91 ? 1.991 -8.079 -12.484 1.00 96.56 91 ALA A O 1
ATOM 701 N N . GLY A 1 92 ? 3.592 -6.936 -13.575 1.00 91.75 92 GLY A N 1
ATOM 702 C CA . GLY A 1 92 ? 3.420 -7.525 -14.891 1.00 91.75 92 GLY A CA 1
ATOM 703 C C . GLY A 1 92 ? 4.776 -7.819 -15.518 1.00 91.75 92 GLY A C 1
ATOM 704 O O . GLY A 1 92 ? 5.545 -6.907 -15.817 1.00 91.75 92 GLY A O 1
ATOM 705 N N . VAL A 1 93 ? 5.050 -9.106 -15.718 1.00 86.94 93 VAL A N 1
ATOM 706 C CA . VAL A 1 93 ? 6.302 -9.633 -16.272 1.00 86.94 93 VAL A CA 1
ATOM 707 C C . VAL A 1 93 ? 6.022 -10.240 -17.644 1.00 86.94 93 VAL A C 1
ATOM 709 O O . VAL A 1 93 ? 5.799 -11.434 -17.799 1.00 86.94 93 VAL A O 1
ATOM 712 N N . THR A 1 94 ? 5.923 -9.406 -18.673 1.00 74.31 94 THR A N 1
ATOM 713 C CA . THR A 1 94 ? 5.653 -9.898 -20.031 1.00 74.31 94 THR A CA 1
ATOM 714 C C . THR A 1 94 ? 6.897 -10.610 -20.564 1.00 74.31 94 THR A C 1
ATOM 716 O O . THR A 1 94 ? 7.967 -10.019 -20.635 1.00 74.31 94 THR A O 1
ATOM 719 N N . ASN A 1 95 ? 6.777 -11.894 -20.904 1.00 55.19 95 ASN A N 1
ATOM 720 C CA . ASN A 1 95 ? 7.878 -12.710 -21.421 1.00 55.19 95 ASN A CA 1
ATOM 721 C C . ASN A 1 95 ? 8.071 -12.445 -22.935 1.00 55.19 95 ASN A C 1
ATOM 723 O O . ASN A 1 95 ? 7.068 -12.495 -23.654 1.00 55.19 95 ASN A O 1
ATOM 727 N N . PRO A 1 96 ? 9.294 -12.196 -23.450 1.00 53.16 96 PRO A N 1
ATOM 728 C CA . PRO A 1 96 ? 10.585 -12.163 -22.758 1.00 53.16 96 PRO A CA 1
ATOM 729 C C . PRO A 1 96 ? 10.946 -10.784 -22.193 1.00 53.16 96 PRO A C 1
ATOM 731 O O . PRO A 1 96 ? 11.289 -9.861 -22.922 1.00 53.16 96 PRO A O 1
ATOM 734 N N . ASN A 1 97 ? 10.933 -10.659 -20.865 1.00 58.12 97 ASN A N 1
ATOM 735 C CA . ASN A 1 97 ? 11.583 -9.568 -20.136 1.00 58.12 97 ASN A CA 1
ATOM 736 C C . ASN A 1 97 ? 13.082 -9.936 -20.011 1.00 58.12 97 ASN A C 1
ATOM 738 O O . ASN A 1 97 ? 13.375 -11.104 -19.745 1.00 58.12 97 ASN A O 1
ATOM 742 N N . PRO A 1 98 ? 14.042 -9.016 -20.230 1.00 55.00 98 PRO A N 1
ATOM 743 C CA . PRO A 1 98 ? 13.898 -7.559 -20.314 1.00 55.00 98 PRO A CA 1
ATOM 744 C C . PRO A 1 98 ? 13.626 -6.993 -21.717 1.00 55.00 98 PRO A C 1
ATOM 746 O O . PRO A 1 98 ? 13.647 -5.781 -21.893 1.00 55.00 98 PRO A O 1
ATOM 749 N N . GLN A 1 99 ? 13.418 -7.836 -22.733 1.00 56.38 99 GLN A N 1
ATOM 750 C CA . GLN A 1 99 ? 13.285 -7.385 -24.127 1.00 56.38 99 GLN A CA 1
ATOM 751 C C . GLN A 1 99 ? 11.876 -6.877 -24.487 1.00 56.38 99 GLN A C 1
ATOM 753 O O . GLN A 1 99 ? 11.710 -6.239 -25.524 1.00 56.38 99 GLN A O 1
ATOM 758 N N . GLY A 1 100 ? 10.872 -7.140 -23.646 1.00 61.56 100 GLY A N 1
ATOM 759 C CA . GLY A 1 100 ? 9.503 -6.640 -23.766 1.00 61.56 100 GLY A CA 1
ATOM 760 C C . GLY A 1 100 ? 9.097 -5.734 -22.595 1.00 61.56 100 GLY A C 1
ATOM 761 O O . GLY A 1 100 ? 9.697 -5.812 -21.522 1.00 61.56 100 GLY A O 1
ATOM 762 N N . PRO A 1 101 ? 8.068 -4.885 -22.772 1.00 66.06 101 PRO A N 1
ATOM 763 C CA . PRO A 1 101 ? 7.622 -3.959 -21.737 1.00 66.06 101 PRO A CA 1
ATOM 764 C C . PRO A 1 101 ? 7.085 -4.731 -20.532 1.00 66.06 101 PRO A C 1
ATOM 766 O O . PRO A 1 101 ? 6.196 -5.569 -20.675 1.00 66.06 101 PRO A O 1
ATOM 769 N N . GLY A 1 102 ? 7.600 -4.441 -19.343 1.00 83.88 102 GLY A N 1
ATOM 770 C CA . GLY A 1 102 ? 7.126 -4.990 -18.076 1.00 83.88 102 GLY A CA 1
ATOM 771 C C . GLY A 1 102 ? 7.213 -3.939 -16.977 1.00 83.88 102 GLY A C 1
ATOM 772 O O . GLY A 1 102 ? 8.024 -3.016 -17.052 1.00 83.88 102 GLY A O 1
ATOM 773 N N . THR A 1 103 ? 6.393 -4.083 -15.940 1.00 91.94 103 THR A N 1
ATOM 774 C CA . THR A 1 103 ? 6.384 -3.148 -14.812 1.00 91.94 103 THR A CA 1
ATOM 775 C C . THR A 1 103 ? 6.137 -3.876 -13.503 1.00 91.94 103 THR A C 1
ATOM 777 O O . THR A 1 103 ? 5.243 -4.716 -13.393 1.00 91.94 103 THR A O 1
ATOM 780 N N . ILE A 1 104 ? 6.925 -3.531 -12.491 1.00 97.00 104 ILE A N 1
ATOM 781 C CA . ILE A 1 104 ? 6.676 -3.898 -11.103 1.00 97.00 104 ILE A CA 1
ATOM 782 C C . ILE A 1 104 ? 6.724 -2.610 -10.293 1.00 97.00 104 ILE A C 1
ATOM 784 O O . ILE A 1 104 ? 7.797 -2.086 -10.003 1.00 97.00 104 ILE A O 1
ATOM 788 N N . ASN A 1 105 ? 5.546 -2.112 -9.934 1.00 98.19 105 ASN A N 1
ATOM 789 C CA . ASN A 1 105 ? 5.399 -0.923 -9.109 1.00 98.19 105 ASN A CA 1
ATOM 790 C C . ASN A 1 105 ? 5.093 -1.343 -7.679 1.00 98.19 105 ASN A C 1
ATOM 792 O O . ASN A 1 105 ? 4.157 -2.114 -7.443 1.00 98.19 105 ASN A O 1
ATOM 796 N N . ILE A 1 106 ? 5.876 -0.826 -6.737 1.00 98.88 106 ILE A N 1
ATOM 797 C CA . ILE A 1 106 ? 5.759 -1.126 -5.312 1.00 98.88 106 ILE A CA 1
ATOM 798 C C . ILE A 1 106 ? 5.668 0.189 -4.548 1.00 98.88 106 ILE A C 1
ATOM 800 O O . ILE A 1 106 ? 6.556 1.030 -4.635 1.00 98.88 106 ILE A O 1
ATOM 804 N N . ILE A 1 107 ? 4.613 0.360 -3.761 1.00 98.88 107 ILE A N 1
ATOM 805 C CA . ILE A 1 107 ? 4.481 1.480 -2.830 1.00 98.88 107 ILE A CA 1
ATOM 806 C C . ILE A 1 107 ? 4.494 0.912 -1.418 1.00 98.88 107 ILE A C 1
ATOM 808 O O . ILE A 1 107 ? 3.625 0.116 -1.074 1.00 98.88 107 ILE A O 1
ATOM 812 N N . ILE A 1 108 ? 5.454 1.323 -0.600 1.00 98.75 108 ILE A N 1
ATOM 813 C CA . ILE A 1 108 ? 5.500 1.040 0.830 1.00 98.75 108 ILE A CA 1
ATOM 814 C C . ILE A 1 108 ? 5.013 2.263 1.589 1.00 98.75 108 ILE A C 1
ATOM 816 O O . ILE A 1 108 ? 5.529 3.363 1.412 1.00 98.75 108 ILE A O 1
ATOM 820 N N . HIS A 1 109 ? 4.057 2.052 2.481 1.00 98.19 109 HIS A N 1
ATOM 821 C CA . HIS A 1 109 ? 3.672 3.000 3.513 1.00 98.19 109 HIS A CA 1
ATOM 822 C C . HIS A 1 109 ? 4.090 2.476 4.891 1.00 98.19 109 HIS A C 1
ATOM 824 O O . HIS A 1 109 ? 3.912 1.294 5.192 1.00 98.19 109 HIS A O 1
ATOM 830 N N . SER A 1 110 ? 4.619 3.370 5.725 1.00 97.06 110 SER A N 1
ATOM 831 C CA . SER A 1 110 ? 4.866 3.153 7.148 1.00 97.06 110 SER A CA 1
ATOM 832 C C . SER A 1 110 ? 4.045 4.128 7.994 1.00 97.06 110 SER A C 1
ATOM 834 O O . SER A 1 110 ? 4.188 5.344 7.868 1.00 97.06 110 SER A O 1
ATOM 836 N N . ALA A 1 111 ? 3.249 3.611 8.931 1.00 94.00 111 ALA A N 1
ATOM 837 C CA . ALA A 1 111 ? 2.573 4.439 9.939 1.00 94.00 111 ALA A CA 1
ATOM 838 C C . ALA A 1 111 ? 3.524 4.954 11.042 1.00 94.00 111 ALA A C 1
ATOM 840 O O . ALA A 1 111 ? 3.104 5.669 11.947 1.00 94.00 111 ALA A O 1
ATOM 841 N N . LYS A 1 112 ? 4.808 4.578 10.980 1.00 94.62 112 LYS A N 1
ATOM 842 C CA . LYS A 1 112 ? 5.878 5.055 11.863 1.00 94.62 112 LYS A CA 1
ATOM 843 C C . LYS A 1 112 ? 6.889 5.899 11.093 1.00 94.62 112 LYS A C 1
ATOM 845 O O . LYS A 1 112 ? 7.224 5.556 9.957 1.00 94.62 112 LYS A O 1
ATOM 850 N N . SER A 1 113 ? 7.415 6.945 11.724 1.00 96.44 113 SER A N 1
ATOM 851 C CA . SER A 1 113 ? 8.404 7.849 11.129 1.00 96.44 113 SER A CA 1
ATOM 852 C C . SER A 1 113 ? 9.798 7.225 11.050 1.00 96.44 113 SER A C 1
ATOM 854 O O . SER A 1 113 ? 10.176 6.379 11.864 1.00 96.44 113 SER A O 1
ATOM 856 N N . MET A 1 114 ? 10.599 7.645 10.076 1.00 97.25 114 MET A N 1
ATOM 857 C CA . MET A 1 114 ? 11.991 7.209 9.922 1.00 97.25 114 MET A CA 1
ATOM 858 C C . MET A 1 114 ? 12.826 8.324 9.278 1.00 97.25 114 MET A C 1
ATOM 860 O O . MET A 1 114 ? 12.254 9.168 8.598 1.00 97.25 114 MET A O 1
ATOM 864 N N . PRO A 1 115 ? 14.153 8.377 9.478 1.00 97.50 115 PRO A N 1
ATOM 865 C CA . PRO A 1 115 ? 14.989 9.345 8.772 1.00 97.50 115 PRO A CA 1
ATOM 866 C C . PRO A 1 115 ? 15.078 9.019 7.273 1.00 97.50 115 PRO A C 1
ATOM 868 O O . PRO A 1 115 ? 14.945 7.860 6.875 1.00 97.50 115 PRO A O 1
ATOM 871 N N . ASP A 1 116 ? 15.399 10.021 6.447 1.00 98.12 116 ASP A N 1
ATOM 872 C CA . ASP A 1 116 ? 15.562 9.854 4.993 1.00 98.12 116 ASP A CA 1
ATOM 873 C C . ASP A 1 116 ? 16.570 8.739 4.640 1.00 98.12 116 ASP A C 1
ATOM 875 O O . ASP A 1 116 ? 16.363 8.000 3.680 1.00 98.12 116 ASP A O 1
ATOM 879 N N . SER A 1 117 ? 17.621 8.540 5.448 1.00 98.12 117 SER A N 1
ATOM 880 C CA . SER A 1 117 ? 18.583 7.441 5.269 1.00 98.12 117 SER A CA 1
ATOM 881 C C . SER A 1 117 ? 17.941 6.056 5.396 1.00 98.12 117 SER A C 1
ATOM 883 O O . SER A 1 117 ? 18.219 5.172 4.588 1.00 98.12 117 SER A O 1
ATOM 885 N N . ALA A 1 118 ? 17.058 5.871 6.378 1.00 98.25 118 ALA A N 1
ATOM 886 C CA . ALA A 1 118 ? 16.314 4.631 6.571 1.00 98.25 118 ALA A CA 1
ATOM 887 C C . ALA A 1 118 ? 15.275 4.436 5.459 1.00 98.25 118 ALA A C 1
ATOM 889 O O . ALA A 1 118 ? 15.113 3.328 4.960 1.00 98.25 118 ALA A O 1
ATOM 890 N N . MET A 1 119 ? 14.622 5.513 5.014 1.00 98.19 119 MET A N 1
ATOM 891 C CA . MET A 1 119 ? 13.685 5.477 3.888 1.00 98.19 119 MET A CA 1
ATOM 892 C C . MET A 1 119 ? 14.377 5.065 2.579 1.00 98.19 119 MET A C 1
ATOM 894 O O . MET A 1 119 ? 13.859 4.229 1.841 1.00 98.19 119 MET A O 1
ATOM 898 N N . LEU A 1 120 ? 15.572 5.590 2.305 1.00 98.50 120 LEU A N 1
ATOM 899 C CA . LEU A 1 120 ? 16.383 5.175 1.157 1.00 98.50 120 LEU A CA 1
ATOM 900 C C . LEU A 1 120 ? 16.876 3.730 1.293 1.00 98.50 120 LEU A C 1
ATOM 902 O O . LEU A 1 120 ? 16.864 2.975 0.321 1.00 98.50 120 LEU A O 1
ATOM 906 N N . GLU A 1 121 ? 17.259 3.305 2.498 1.00 98.69 121 GLU A N 1
ATOM 907 C CA . GLU A 1 121 ? 17.581 1.900 2.746 1.00 98.69 121 GLU A CA 1
ATOM 908 C C . GLU A 1 121 ? 16.367 0.984 2.520 1.00 98.69 121 GLU A C 1
ATOM 910 O O . GLU A 1 121 ? 16.521 -0.100 1.962 1.00 98.69 121 GLU A O 1
ATOM 915 N N . MET A 1 122 ? 15.155 1.428 2.865 1.00 98.75 122 MET A N 1
ATOM 916 C CA . MET A 1 122 ? 13.921 0.692 2.587 1.00 98.75 122 MET A CA 1
ATOM 917 C C . MET A 1 122 ? 13.716 0.478 1.082 1.00 98.75 122 MET A C 1
ATOM 919 O O . MET A 1 122 ? 13.344 -0.621 0.678 1.00 98.75 122 MET A O 1
ATOM 923 N N . VAL A 1 123 ? 14.007 1.478 0.237 1.00 98.69 123 VAL A N 1
ATOM 924 C CA . VAL A 1 123 ? 13.954 1.326 -1.233 1.00 98.69 123 VAL A CA 1
ATOM 925 C C . VAL A 1 123 ? 14.879 0.193 -1.697 1.00 98.69 123 VAL A C 1
ATOM 927 O O . VAL A 1 123 ? 14.475 -0.645 -2.510 1.00 98.69 123 VAL A O 1
ATOM 930 N N . LYS A 1 124 ? 16.097 0.119 -1.143 1.00 98.50 124 LYS A N 1
ATOM 931 C CA . LY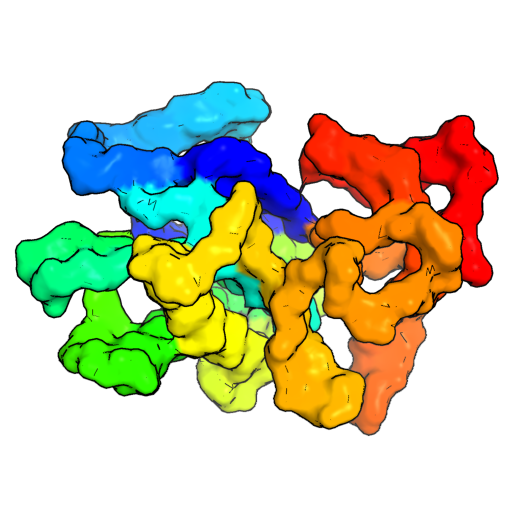S A 1 124 ? 17.048 -0.974 -1.410 1.00 98.50 124 LYS A CA 1
ATOM 932 C C . LYS A 1 124 ? 16.480 -2.327 -0.959 1.00 98.50 124 LYS A C 1
ATOM 934 O O . LYS A 1 124 ? 16.392 -3.239 -1.776 1.00 98.50 124 LYS A O 1
ATOM 939 N N . THR A 1 125 ? 16.018 -2.440 0.287 1.00 98.75 125 THR A N 1
ATOM 940 C CA . THR A 1 125 ? 15.438 -3.678 0.848 1.00 98.75 125 THR A CA 1
ATOM 941 C C . THR A 1 125 ? 14.247 -4.187 0.031 1.00 98.75 125 THR A C 1
ATOM 943 O O . THR A 1 125 ? 14.135 -5.377 -0.255 1.00 98.75 125 THR A O 1
ATOM 946 N N . VAL A 1 126 ? 13.362 -3.285 -0.396 1.00 98.56 126 VAL A N 1
ATOM 947 C CA . VAL A 1 126 ? 12.210 -3.595 -1.257 1.00 98.56 126 VAL A CA 1
ATOM 948 C C . VAL A 1 126 ? 12.658 -4.095 -2.632 1.00 98.56 126 VAL A C 1
ATOM 950 O O . VAL A 1 126 ? 12.078 -5.038 -3.172 1.00 98.56 126 VAL A O 1
ATOM 953 N N . THR A 1 127 ? 13.711 -3.503 -3.193 1.00 98.38 127 THR A N 1
ATOM 954 C CA . THR A 1 127 ? 14.282 -3.925 -4.481 1.00 98.38 127 THR A CA 1
ATOM 955 C C . THR A 1 127 ? 14.896 -5.327 -4.398 1.00 98.38 127 THR A C 1
ATOM 957 O O . THR A 1 127 ? 14.685 -6.151 -5.294 1.00 98.38 127 THR A O 1
ATOM 960 N N . GLU A 1 128 ? 15.596 -5.635 -3.304 1.00 98.56 128 GLU A N 1
ATOM 961 C CA . GLU A 1 128 ? 16.126 -6.974 -3.017 1.00 98.56 128 GLU A CA 1
ATOM 962 C C . GLU A 1 128 ? 14.993 -7.998 -2.833 1.00 98.56 128 GLU A C 1
ATOM 964 O O . GLU A 1 128 ? 15.053 -9.094 -3.389 1.00 98.56 128 GLU A O 1
ATOM 969 N N . ALA A 1 129 ? 13.919 -7.631 -2.124 1.00 98.75 129 ALA A N 1
ATOM 970 C CA . ALA A 1 129 ? 12.746 -8.485 -1.922 1.00 98.75 129 ALA A CA 1
ATOM 971 C C . ALA A 1 129 ? 12.018 -8.814 -3.233 1.00 98.75 129 ALA A C 1
ATOM 973 O O . ALA A 1 129 ? 11.648 -9.964 -3.472 1.00 98.75 129 ALA A O 1
ATOM 974 N N . LYS A 1 130 ? 11.847 -7.813 -4.106 1.00 98.31 130 LYS A N 1
ATOM 975 C CA . LYS A 1 130 ? 11.304 -7.982 -5.461 1.00 98.31 130 LYS A CA 1
ATOM 976 C C . LYS A 1 130 ? 12.156 -8.959 -6.268 1.00 98.31 130 LYS A C 1
ATOM 978 O O . LYS A 1 130 ? 11.619 -9.880 -6.873 1.00 98.31 130 LYS A O 1
ATOM 983 N N . THR A 1 131 ? 13.475 -8.779 -6.243 1.00 97.75 131 THR A N 1
ATOM 984 C CA . THR A 1 131 ? 14.422 -9.670 -6.930 1.00 97.75 131 THR A CA 1
ATOM 985 C C . THR A 1 131 ? 14.300 -11.106 -6.419 1.00 97.75 131 THR A C 1
ATOM 987 O O . THR A 1 131 ? 14.166 -12.036 -7.209 1.00 97.75 131 THR A O 1
ATOM 990 N N . ALA A 1 132 ? 14.265 -11.294 -5.097 1.00 98.50 132 ALA A N 1
ATOM 991 C CA . ALA A 1 132 ? 14.083 -12.610 -4.493 1.00 98.50 132 ALA A CA 1
ATOM 992 C C . ALA A 1 132 ? 12.744 -13.252 -4.887 1.00 98.50 132 ALA A C 1
ATOM 994 O O . ALA A 1 132 ? 12.702 -14.446 -5.168 1.00 98.50 132 ALA A O 1
ATOM 995 N N . ALA A 1 133 ? 11.660 -12.473 -4.965 1.00 98.31 133 ALA A N 1
ATOM 996 C CA . ALA A 1 133 ? 10.365 -12.968 -5.431 1.00 98.31 133 ALA A CA 1
ATOM 997 C C . ALA A 1 133 ? 10.426 -13.494 -6.867 1.00 98.31 133 ALA A C 1
ATOM 999 O O . ALA A 1 133 ? 9.861 -14.546 -7.155 1.00 98.31 133 ALA A O 1
ATOM 1000 N N . LEU A 1 134 ? 11.114 -12.773 -7.755 1.00 96.56 134 LEU A N 1
ATOM 1001 C CA . LEU A 1 134 ? 11.287 -13.175 -9.148 1.00 96.56 134 LEU A CA 1
ATOM 1002 C C . LEU A 1 134 ? 12.089 -14.478 -9.253 1.00 96.56 134 LEU A C 1
ATOM 1004 O O . LEU A 1 134 ? 11.660 -15.406 -9.937 1.00 96.56 134 LEU A O 1
ATOM 1008 N N . PHE A 1 135 ? 13.193 -14.588 -8.514 1.00 96.94 135 PHE A N 1
ATOM 1009 C CA . PHE A 1 135 ? 14.006 -15.806 -8.475 1.00 96.94 135 PHE A CA 1
ATOM 1010 C C . PHE A 1 135 ? 13.263 -16.999 -7.869 1.00 96.94 135 PHE A C 1
ATOM 1012 O O . PHE A 1 135 ? 13.324 -18.097 -8.418 1.00 96.94 135 PHE A O 1
ATOM 1019 N N . ASP A 1 136 ? 12.484 -16.794 -6.804 1.00 97.88 136 ASP A N 1
ATOM 1020 C CA . ASP A 1 136 ? 11.622 -17.838 -6.236 1.00 97.88 136 ASP A CA 1
ATOM 1021 C C . ASP A 1 136 ? 10.594 -18.373 -7.249 1.00 97.88 136 ASP A C 1
ATOM 1023 O O . ASP A 1 136 ? 10.132 -19.506 -7.126 1.00 97.88 136 ASP A O 1
ATOM 1027 N N . MET A 1 137 ? 10.202 -17.552 -8.229 1.00 95.50 137 MET A N 1
ATOM 1028 C CA . MET A 1 137 ? 9.286 -17.929 -9.310 1.00 95.50 137 MET A CA 1
ATOM 1029 C C . MET A 1 137 ? 9.999 -18.520 -10.536 1.00 95.50 137 MET A C 1
ATOM 1031 O O . MET A 1 137 ? 9.330 -18.870 -11.507 1.00 95.50 137 MET A O 1
ATOM 1035 N N . GLY A 1 138 ? 11.329 -18.650 -10.501 1.00 94.44 138 GLY A N 1
ATOM 1036 C CA . GLY A 1 138 ? 12.134 -19.207 -11.590 1.00 94.44 138 GLY A CA 1
ATOM 1037 C C . GLY A 1 138 ? 12.486 -18.216 -12.702 1.00 94.44 138 GLY A C 1
ATOM 1038 O O . GLY A 1 138 ? 12.925 -18.644 -13.767 1.00 94.44 138 GLY A O 1
ATOM 1039 N N . TYR A 1 139 ? 12.296 -16.911 -12.491 1.00 92.31 139 TYR A N 1
ATOM 1040 C CA . TYR A 1 139 ? 12.801 -15.895 -13.415 1.00 92.31 139 TYR A CA 1
ATOM 1041 C C . TYR A 1 139 ? 14.314 -15.708 -13.247 1.00 92.31 139 TYR A C 1
ATOM 1043 O O . TYR A 1 139 ? 14.848 -15.905 -12.162 1.00 92.31 139 TYR A O 1
ATOM 1051 N N . GLU A 1 140 ? 15.000 -15.272 -14.304 1.00 90.81 140 GLU A N 1
ATOM 1052 C CA . GLU A 1 140 ? 16.457 -15.034 -14.300 1.00 90.81 140 GLU A CA 1
ATOM 1053 C C . GLU A 1 140 ? 16.819 -13.536 -14.316 1.00 90.81 140 GLU A C 1
ATOM 1055 O O . GLU A 1 140 ? 17.968 -13.158 -14.537 1.00 90.81 140 GLU A O 1
ATOM 1060 N N . PHE A 1 141 ? 15.842 -12.656 -14.075 1.00 90.88 141 PHE A N 1
ATOM 1061 C CA . PHE A 1 141 ? 16.020 -11.203 -14.041 1.00 90.88 141 PHE A CA 1
ATOM 1062 C C . PHE A 1 141 ? 15.653 -10.620 -12.671 1.00 90.88 141 PHE A C 1
ATOM 1064 O O . PHE A 1 141 ? 14.851 -11.177 -11.925 1.00 90.88 141 PHE A O 1
ATOM 1071 N N . THR A 1 142 ? 16.226 -9.461 -12.352 1.00 92.88 142 THR A N 1
ATOM 1072 C CA . THR A 1 142 ? 16.072 -8.789 -11.049 1.00 92.88 142 THR A CA 1
ATOM 1073 C C . THR A 1 142 ? 14.954 -7.745 -11.023 1.00 92.88 142 THR A C 1
ATOM 1075 O O . THR A 1 142 ? 14.558 -7.266 -9.961 1.00 92.88 142 THR A O 1
ATOM 1078 N N . GLY A 1 143 ? 14.423 -7.387 -12.191 1.00 91.12 143 GLY A N 1
ATOM 1079 C CA . GLY A 1 143 ? 13.424 -6.343 -12.355 1.00 91.12 143 GLY A CA 1
ATOM 1080 C C . GLY A 1 143 ? 12.864 -6.292 -13.771 1.00 91.12 143 GLY A C 1
ATOM 1081 O O . GLY A 1 143 ? 13.173 -7.130 -14.620 1.00 91.12 143 GLY A O 1
ATOM 1082 N N . THR A 1 144 ? 12.018 -5.305 -14.018 1.00 89.81 144 THR A N 1
ATOM 1083 C CA . THR A 1 144 ? 11.403 -5.064 -15.332 1.00 89.81 144 THR A CA 1
ATOM 1084 C C . THR A 1 144 ? 11.901 -3.758 -15.928 1.00 89.81 144 THR A C 1
ATOM 1086 O O . THR A 1 144 ? 12.487 -2.947 -15.222 1.00 89.81 144 THR A O 1
ATOM 1089 N N . THR A 1 145 ? 11.619 -3.515 -17.207 1.00 86.88 145 THR A N 1
ATOM 1090 C CA . THR A 1 145 ? 12.042 -2.294 -17.916 1.00 86.88 145 THR A CA 1
ATOM 1091 C C . THR A 1 145 ? 11.609 -0.990 -17.243 1.00 86.88 145 THR A C 1
ATOM 1093 O O . THR A 1 145 ? 12.317 0.005 -17.346 1.00 86.88 145 THR A O 1
ATOM 1096 N N . THR A 1 146 ? 10.451 -0.976 -16.573 1.00 88.06 146 THR A N 1
ATOM 1097 C CA . THR A 1 146 ? 9.889 0.226 -15.935 1.00 88.06 146 THR A CA 1
ATOM 1098 C C . THR A 1 146 ? 9.407 -0.067 -14.513 1.00 88.06 146 THR A C 1
ATOM 1100 O O . THR A 1 146 ? 8.269 0.250 -14.155 1.00 88.06 146 THR A O 1
ATOM 1103 N N . ASP A 1 147 ? 10.208 -0.776 -13.716 1.00 92.69 147 ASP A N 1
ATOM 1104 C CA . ASP A 1 147 ? 9.886 -0.915 -12.296 1.00 92.69 147 ASP A CA 1
ATOM 1105 C C . ASP A 1 147 ? 10.082 0.400 -11.532 1.00 92.69 147 ASP A C 1
ATOM 1107 O O . ASP A 1 147 ? 10.911 1.242 -11.872 1.00 92.69 147 ASP A O 1
ATOM 1111 N N . ALA A 1 148 ? 9.272 0.593 -10.494 1.00 96.75 148 ALA A N 1
ATOM 1112 C CA . ALA A 1 148 ? 9.341 1.784 -9.665 1.00 96.75 148 ALA A CA 1
ATOM 1113 C C . ALA A 1 148 ? 8.967 1.485 -8.215 1.00 96.75 148 ALA A C 1
ATOM 1115 O O . ALA A 1 148 ? 8.093 0.663 -7.924 1.00 96.75 148 ALA A O 1
ATOM 1116 N N . VAL A 1 149 ? 9.625 2.185 -7.295 1.00 98.62 149 VAL A N 1
ATOM 1117 C CA . VAL A 1 149 ? 9.397 2.073 -5.859 1.00 98.62 149 VAL A CA 1
ATOM 1118 C C . VAL A 1 149 ? 9.063 3.445 -5.290 1.00 98.62 149 VAL A C 1
ATOM 1120 O O . VAL A 1 149 ? 9.748 4.428 -5.569 1.00 98.62 149 VAL A O 1
ATOM 1123 N N . ILE A 1 150 ? 8.030 3.495 -4.453 1.00 98.81 150 ILE A N 1
ATOM 1124 C CA . ILE A 1 150 ? 7.770 4.612 -3.546 1.00 98.81 150 ILE A CA 1
ATOM 1125 C C . ILE A 1 150 ? 7.848 4.080 -2.122 1.00 98.81 150 ILE A C 1
ATOM 1127 O O . ILE A 1 150 ? 7.215 3.079 -1.803 1.00 98.81 150 ILE A O 1
ATOM 1131 N N . VAL A 1 151 ? 8.591 4.755 -1.254 1.00 98.81 151 VAL A N 1
ATOM 1132 C CA . VAL A 1 151 ? 8.529 4.534 0.193 1.00 98.81 151 VAL A CA 1
ATOM 1133 C C . VAL A 1 151 ? 8.048 5.823 0.827 1.00 98.81 151 VAL A C 1
ATOM 1135 O O . VAL A 1 151 ? 8.615 6.878 0.570 1.00 98.81 151 VAL A O 1
ATOM 1138 N N . ALA A 1 152 ? 7.008 5.740 1.645 1.00 98.44 152 ALA A N 1
ATOM 1139 C CA . ALA A 1 152 ? 6.420 6.871 2.336 1.00 98.44 152 ALA A CA 1
ATOM 1140 C C . ALA A 1 152 ? 6.149 6.539 3.802 1.00 98.44 152 ALA A C 1
ATOM 1142 O O . ALA A 1 152 ? 5.832 5.399 4.147 1.00 98.44 152 ALA A O 1
ATOM 1143 N N . TYR A 1 153 ? 6.217 7.546 4.664 1.00 97.69 153 TYR A N 1
ATOM 1144 C CA . TYR A 1 153 ? 5.787 7.428 6.051 1.00 97.69 153 TYR A CA 1
ATOM 1145 C C . TYR A 1 153 ? 4.952 8.628 6.491 1.00 97.69 153 TYR A C 1
ATOM 1147 O O . TYR A 1 153 ? 5.097 9.724 5.947 1.00 97.69 153 TYR A O 1
ATOM 1155 N N . ASP A 1 154 ? 4.072 8.421 7.473 1.00 94.69 154 ASP A N 1
ATOM 1156 C CA . ASP A 1 154 ? 3.265 9.499 8.059 1.00 94.69 154 ASP A CA 1
ATOM 1157 C C . ASP A 1 154 ? 4.186 10.492 8.806 1.00 94.69 154 ASP A C 1
ATOM 1159 O O . ASP A 1 154 ? 4.878 10.116 9.754 1.00 94.69 154 ASP A O 1
ATOM 1163 N N . ARG A 1 155 ? 4.221 11.768 8.391 1.00 93.94 155 ARG A N 1
ATOM 1164 C CA . ARG A 1 155 ? 5.093 12.802 8.998 1.00 93.94 155 ARG A CA 1
ATOM 1165 C C . ARG A 1 155 ? 4.750 13.087 10.448 1.00 93.94 155 ARG A C 1
ATOM 1167 O O . ARG A 1 155 ? 5.642 13.329 11.254 1.00 93.94 155 ARG A O 1
ATOM 1174 N N . ASP A 1 156 ? 3.464 13.007 10.755 1.00 89.00 156 ASP A N 1
ATOM 1175 C CA . ASP A 1 156 ? 2.917 13.249 12.085 1.00 89.00 156 ASP A CA 1
ATOM 1176 C C . ASP A 1 156 ? 2.859 11.950 12.914 1.00 89.00 156 ASP A C 1
ATOM 1178 O O . ASP A 1 156 ? 2.137 11.864 13.908 1.00 89.00 156 ASP A O 1
ATOM 1182 N N . ALA A 1 157 ? 3.589 10.904 12.499 1.00 88.94 157 ALA A N 1
ATOM 1183 C CA . ALA A 1 157 ? 3.635 9.639 13.220 1.00 88.94 157 ALA A CA 1
ATOM 1184 C C . ALA A 1 157 ? 4.224 9.816 14.625 1.00 88.94 157 ALA A C 1
ATOM 1186 O O . ALA A 1 157 ? 5.355 10.274 14.796 1.00 88.94 157 ALA A O 1
ATOM 1187 N N . ALA A 1 158 ? 3.473 9.359 15.628 1.00 85.88 158 ALA A N 1
ATOM 1188 C CA . ALA A 1 158 ? 3.872 9.417 17.034 1.00 85.88 158 ALA A CA 1
ATOM 1189 C C . ALA A 1 158 ? 5.055 8.491 17.374 1.00 85.88 158 ALA A C 1
ATOM 1191 O O . ALA A 1 158 ? 5.784 8.736 18.333 1.00 85.88 158 ALA A O 1
ATOM 1192 N N . GLU A 1 159 ? 5.245 7.419 16.604 1.00 90.19 159 GLU A N 1
ATOM 1193 C CA . GLU A 1 159 ? 6.292 6.423 16.826 1.00 90.19 159 GLU A CA 1
ATOM 1194 C C . GLU A 1 159 ? 7.297 6.404 15.673 1.00 90.19 159 GLU A C 1
ATOM 1196 O O . GLU A 1 159 ? 6.927 6.586 14.512 1.00 90.19 159 GLU A O 1
ATOM 1201 N N . SER A 1 160 ? 8.558 6.090 15.983 1.00 93.12 160 SER A N 1
ATOM 1202 C CA . SER A 1 160 ? 9.597 5.854 14.977 1.00 93.12 160 SER A CA 1
ATOM 1203 C C . SER A 1 160 ? 9.760 4.363 14.659 1.00 93.12 160 SER A C 1
ATOM 1205 O O . SER A 1 160 ? 9.694 3.512 15.548 1.00 93.12 160 SER A O 1
ATOM 1207 N N . ALA A 1 161 ? 10.008 4.046 13.386 1.00 93.94 161 ALA A N 1
ATOM 1208 C CA . ALA A 1 161 ? 10.388 2.718 12.905 1.00 93.94 161 ALA A CA 1
ATOM 1209 C C . ALA A 1 161 ? 11.869 2.385 13.189 1.00 93.94 161 ALA A C 1
ATOM 1211 O O . ALA A 1 161 ? 12.294 1.248 12.994 1.00 93.94 161 ALA A O 1
ATOM 1212 N N . GLY A 1 162 ? 12.651 3.363 13.658 1.00 93.81 162 GLY A N 1
ATOM 1213 C CA . GLY A 1 162 ? 14.097 3.266 13.840 1.00 93.81 162 GLY A CA 1
ATOM 1214 C C . GLY A 1 162 ? 14.886 3.912 12.698 1.00 93.81 162 GLY A C 1
ATOM 1215 O O . GLY A 1 162 ? 14.325 4.491 11.770 1.00 93.81 162 GLY A O 1
ATOM 1216 N N . VAL A 1 163 ? 16.215 3.831 12.790 1.00 97.12 163 VAL A N 1
ATOM 1217 C CA . VAL A 1 163 ? 17.150 4.512 11.869 1.00 97.12 163 VAL A CA 1
ATOM 1218 C C . VAL A 1 163 ? 17.690 3.616 10.747 1.00 97.12 163 VAL A C 1
ATOM 1220 O O . VAL A 1 163 ? 18.489 4.077 9.938 1.00 97.12 163 VAL A O 1
ATOM 1223 N N . TYR A 1 164 ? 17.243 2.358 10.689 1.00 96.62 164 TYR A N 1
ATOM 1224 C CA . TYR A 1 164 ? 17.664 1.361 9.703 1.00 96.62 164 TYR A CA 1
ATOM 1225 C C . TYR A 1 164 ? 16.461 0.572 9.190 1.00 96.62 164 TYR A C 1
ATOM 1227 O O . TYR A 1 164 ? 15.593 0.173 9.973 1.00 96.62 164 TYR A O 1
ATOM 1235 N N . CYS A 1 165 ? 16.446 0.280 7.894 1.00 97.25 165 CYS A N 1
ATOM 1236 C CA . CYS A 1 165 ? 15.404 -0.496 7.212 1.00 97.25 165 CYS A CA 1
ATOM 1237 C C . CYS A 1 165 ? 15.966 -1.669 6.393 1.00 97.25 165 CYS A C 1
ATOM 1239 O O . CYS A 1 165 ? 15.307 -2.156 5.475 1.00 97.25 165 CYS A O 1
ATOM 1241 N N . GLY A 1 166 ? 17.177 -2.131 6.714 1.00 96.00 166 GLY A N 1
ATOM 1242 C CA . GLY A 1 166 ? 17.749 -3.363 6.169 1.00 96.00 166 GLY A CA 1
ATOM 1243 C C . GLY A 1 166 ? 17.007 -4.631 6.618 1.00 96.00 166 GLY A C 1
ATOM 1244 O O . GLY A 1 166 ? 16.242 -4.623 7.579 1.00 96.00 166 GLY A O 1
ATOM 1245 N N . THR A 1 167 ? 17.280 -5.761 5.966 1.00 94.19 167 THR A N 1
ATOM 1246 C CA . THR A 1 167 ? 16.604 -7.057 6.197 1.00 94.19 167 THR A CA 1
ATOM 1247 C C . THR A 1 167 ? 16.772 -7.650 7.600 1.00 94.19 167 THR A C 1
ATOM 1249 O O . THR A 1 167 ? 16.073 -8.597 7.934 1.00 94.19 167 THR A O 1
ATOM 1252 N N . PHE A 1 168 ? 17.660 -7.106 8.437 1.00 93.69 168 PHE A N 1
ATOM 1253 C CA . PHE A 1 168 ? 17.812 -7.510 9.840 1.00 93.69 168 PHE A CA 1
ATOM 1254 C C . PHE A 1 168 ? 16.992 -6.649 10.816 1.00 93.69 168 PHE A C 1
ATOM 1256 O O . PHE A 1 168 ? 16.851 -6.996 11.989 1.00 93.69 168 PHE A O 1
ATOM 1263 N N . THR A 1 169 ? 16.453 -5.511 10.370 1.00 96.44 169 THR A N 1
ATOM 1264 C CA . THR A 1 169 ? 15.667 -4.625 11.234 1.00 96.44 169 THR A CA 1
ATOM 1265 C C . THR A 1 169 ? 14.181 -4.907 11.098 1.00 96.44 169 THR A C 1
ATOM 1267 O O . THR A 1 169 ? 13.706 -5.393 10.075 1.00 96.44 169 THR A O 1
ATOM 1270 N N . GLU A 1 170 ? 13.421 -4.598 12.149 1.00 95.50 170 GLU A N 1
ATOM 1271 C CA . GLU A 1 170 ? 11.974 -4.813 12.167 1.00 95.50 170 GLU A CA 1
ATOM 1272 C C . GLU A 1 170 ? 11.242 -4.217 10.943 1.00 95.50 170 GLU A C 1
ATOM 1274 O O . GLU A 1 170 ? 10.505 -4.971 10.300 1.00 95.50 170 GLU A O 1
ATOM 1279 N N . PRO A 1 171 ? 11.417 -2.930 10.569 1.00 97.25 171 PRO A N 1
ATOM 1280 C CA . PRO A 1 171 ? 10.719 -2.380 9.406 1.00 97.25 171 PRO A CA 1
ATOM 1281 C C . PRO A 1 171 ? 11.177 -3.024 8.091 1.00 97.25 171 PRO A C 1
ATOM 1283 O O . PRO A 1 171 ? 10.341 -3.280 7.223 1.00 97.25 171 PRO A O 1
ATOM 1286 N N . GLY A 1 172 ? 12.469 -3.345 7.958 1.00 98.06 172 GLY A N 1
ATOM 1287 C CA . GLY A 1 172 ? 13.011 -3.982 6.7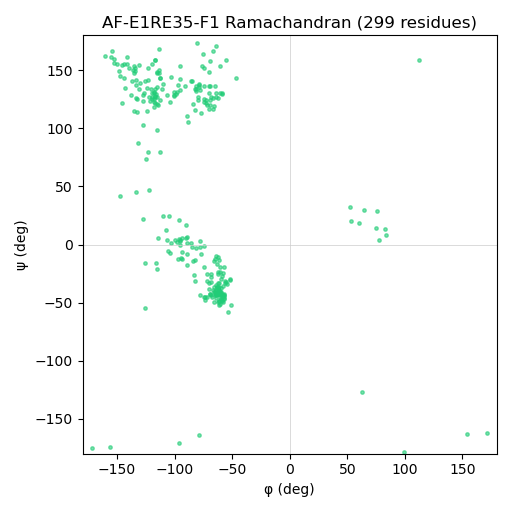61 1.00 98.06 172 GLY A CA 1
ATOM 1288 C C . GLY A 1 172 ? 12.513 -5.413 6.571 1.00 98.06 172 GLY A C 1
ATOM 1289 O O . GLY A 1 172 ? 12.049 -5.743 5.485 1.00 98.06 172 GLY A O 1
ATOM 1290 N N . MET A 1 173 ? 12.501 -6.239 7.625 1.00 97.44 173 MET A N 1
ATOM 1291 C CA . MET A 1 173 ? 11.919 -7.592 7.590 1.00 97.44 173 MET A CA 1
ATOM 1292 C C . MET A 1 173 ? 10.444 -7.562 7.180 1.00 97.44 173 MET A C 1
ATOM 1294 O O . MET A 1 173 ? 10.022 -8.318 6.308 1.00 97.44 173 MET A O 1
ATOM 1298 N N . LYS A 1 174 ? 9.653 -6.659 7.778 1.00 97.06 174 LYS A N 1
ATOM 1299 C CA . LYS A 1 174 ? 8.222 -6.527 7.468 1.00 97.06 174 LYS A CA 1
ATOM 1300 C C . LYS A 1 174 ? 7.993 -6.163 6.005 1.00 97.06 174 LYS A C 1
ATOM 1302 O O . LYS A 1 174 ? 7.179 -6.807 5.345 1.00 97.06 174 LYS A O 1
ATOM 1307 N N . ALA A 1 175 ? 8.703 -5.155 5.498 1.00 98.44 175 ALA A N 1
ATOM 1308 C CA . ALA A 1 175 ? 8.591 -4.739 4.104 1.00 98.44 175 ALA A CA 1
ATOM 1309 C C . ALA A 1 175 ? 9.084 -5.826 3.140 1.00 98.44 175 ALA A C 1
ATOM 1311 O O . ALA A 1 175 ? 8.420 -6.092 2.140 1.00 98.44 175 ALA A O 1
ATOM 1312 N N . TYR A 1 176 ? 10.194 -6.493 3.467 1.00 98.62 176 TYR A N 1
ATOM 1313 C CA . TYR A 1 176 ? 10.749 -7.579 2.663 1.00 98.62 176 TYR A CA 1
ATOM 1314 C C . TYR A 1 176 ? 9.741 -8.719 2.488 1.00 98.62 176 TYR A C 1
ATOM 1316 O O . TYR A 1 176 ? 9.469 -9.125 1.361 1.00 98.62 176 TYR A O 1
ATOM 1324 N N . GLU A 1 177 ? 9.116 -9.181 3.574 1.00 97.12 177 GLU A N 1
ATOM 1325 C CA . GLU A 1 177 ? 8.095 -10.235 3.519 1.00 97.12 177 GLU A CA 1
ATOM 1326 C C . GLU A 1 177 ? 6.846 -9.804 2.737 1.00 97.12 177 GLU A C 1
ATOM 1328 O O . GLU A 1 177 ? 6.355 -10.560 1.893 1.00 97.12 177 GLU A O 1
ATOM 1333 N N . CYS A 1 178 ? 6.359 -8.571 2.952 1.00 98.19 178 CYS A N 1
ATOM 1334 C CA . CYS A 1 178 ? 5.227 -8.025 2.192 1.00 98.19 178 CYS A CA 1
ATOM 1335 C C . CYS A 1 178 ? 5.508 -8.042 0.685 1.00 98.19 178 CYS A C 1
ATOM 1337 O O . CYS A 1 178 ? 4.659 -8.448 -0.106 1.00 98.19 178 CYS A O 1
ATOM 1339 N N . VAL A 1 179 ? 6.699 -7.597 0.282 1.00 98.75 179 VAL A N 1
ATOM 1340 C CA . VAL A 1 179 ? 7.075 -7.475 -1.129 1.00 98.75 179 VAL A CA 1
ATOM 1341 C C . VAL A 1 179 ? 7.363 -8.835 -1.742 1.00 98.75 179 VAL A C 1
ATOM 1343 O O . VAL A 1 179 ? 6.866 -9.121 -2.831 1.00 98.75 179 VAL A O 1
ATOM 1346 N N . ARG A 1 180 ? 8.113 -9.695 -1.046 1.00 98.38 180 ARG A N 1
ATOM 1347 C CA . ARG A 1 180 ? 8.486 -11.012 -1.564 1.00 98.38 180 ARG A CA 1
ATOM 1348 C C . ARG A 1 180 ? 7.257 -11.866 -1.865 1.00 98.38 180 ARG A C 1
ATOM 1350 O O . ARG A 1 180 ? 7.214 -12.527 -2.899 1.00 98.38 180 ARG A O 1
ATOM 1357 N N . MET A 1 181 ? 6.250 -11.830 -0.993 1.00 98.19 181 MET A N 1
ATOM 1358 C CA . MET A 1 181 ? 4.978 -12.518 -1.226 1.00 98.19 181 MET A CA 1
ATOM 1359 C C . MET A 1 181 ? 4.078 -11.756 -2.198 1.00 98.19 181 MET A C 1
ATOM 1361 O O . MET A 1 181 ? 3.512 -12.350 -3.115 1.00 98.19 181 MET A O 1
ATOM 1365 N N . GLY A 1 182 ? 3.976 -10.436 -2.053 1.00 98.25 182 GLY A N 1
ATOM 1366 C CA . GLY A 1 182 ? 3.053 -9.638 -2.850 1.00 98.25 182 GLY A CA 1
ATOM 1367 C C . GLY A 1 182 ? 3.410 -9.539 -4.328 1.00 98.25 182 GLY A C 1
ATOM 1368 O O . GLY A 1 182 ? 2.502 -9.530 -5.158 1.00 98.25 182 GLY A O 1
ATOM 1369 N N . VAL A 1 183 ? 4.698 -9.551 -4.686 1.00 98.56 183 VAL A N 1
ATOM 1370 C CA . VAL A 1 183 ? 5.129 -9.621 -6.093 1.00 98.56 183 VAL A CA 1
ATOM 1371 C C . VAL A 1 183 ? 4.680 -10.936 -6.730 1.00 98.56 183 VAL A C 1
ATOM 1373 O O . VAL A 1 183 ? 4.137 -10.910 -7.834 1.00 98.56 183 VAL A O 1
ATOM 1376 N N . LYS A 1 184 ? 4.808 -12.069 -6.024 1.00 98.12 184 LYS A N 1
ATOM 1377 C CA . LYS A 1 184 ? 4.344 -13.375 -6.523 1.00 98.12 184 LYS A CA 1
ATOM 1378 C C . LYS A 1 184 ? 2.845 -13.362 -6.790 1.00 98.12 184 LYS A C 1
ATOM 1380 O O . LYS A 1 184 ? 2.401 -13.680 -7.890 1.00 98.12 184 LYS A O 1
ATOM 1385 N N . GLU A 1 185 ? 2.070 -12.927 -5.801 1.00 98.12 185 GLU A N 1
ATOM 1386 C CA . GLU A 1 185 ? 0.611 -12.869 -5.894 1.00 98.12 185 GLU A CA 1
ATOM 1387 C C . GLU A 1 185 ? 0.123 -11.903 -6.982 1.00 98.12 185 GLU A C 1
ATOM 1389 O O . GLU A 1 185 ? -0.872 -12.191 -7.656 1.00 98.12 185 GLU A O 1
ATOM 1394 N N . ALA A 1 186 ? 0.812 -10.773 -7.174 1.00 97.69 186 ALA A N 1
ATOM 1395 C CA . ALA A 1 186 ? 0.494 -9.801 -8.217 1.00 97.69 186 ALA A CA 1
ATOM 1396 C C . ALA A 1 186 ? 0.789 -10.351 -9.624 1.00 97.69 186 ALA A C 1
ATOM 1398 O O . ALA A 1 186 ? -0.056 -10.225 -10.511 1.00 97.69 186 ALA A O 1
ATOM 1399 N N . ILE A 1 187 ? 1.926 -11.035 -9.818 1.00 96.50 187 ILE A N 1
ATOM 1400 C CA . ILE A 1 187 ? 2.260 -11.689 -11.095 1.00 96.50 187 ILE A CA 1
ATOM 1401 C C . ILE A 1 187 ? 1.223 -12.766 -11.432 1.00 96.50 187 ILE A C 1
ATOM 1403 O O . ILE A 1 187 ? 0.680 -12.765 -12.536 1.00 96.50 187 ILE A O 1
ATOM 1407 N N . LEU A 1 188 ? 0.886 -13.644 -10.478 1.00 96.44 188 LEU A N 1
ATOM 1408 C CA . LEU A 1 188 ? -0.111 -14.703 -10.686 1.00 96.44 188 LEU A CA 1
ATOM 1409 C C . LEU A 1 188 ? -1.483 -14.147 -11.108 1.00 96.44 188 LEU A C 1
ATOM 1411 O O . LEU A 1 188 ? -2.179 -14.767 -11.915 1.00 96.44 188 LEU A O 1
ATOM 1415 N N . ARG A 1 189 ? -1.876 -12.980 -10.586 1.00 95.50 189 ARG A N 1
ATOM 1416 C CA . ARG A 1 189 ? -3.128 -12.303 -10.960 1.00 95.50 189 ARG A CA 1
ATOM 1417 C C . ARG A 1 189 ? -3.060 -11.678 -12.343 1.00 95.50 189 ARG A C 1
ATOM 1419 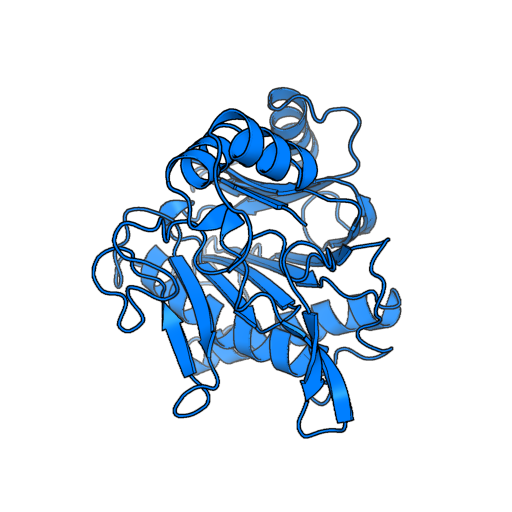O O . ARG A 1 189 ? -3.941 -11.928 -13.163 1.00 95.50 189 ARG A O 1
ATOM 1426 N N . ASN A 1 190 ? -1.987 -10.947 -12.633 1.00 94.31 190 ASN A N 1
ATOM 1427 C CA . ASN A 1 190 ? -1.792 -10.326 -13.939 1.00 94.31 190 ASN A CA 1
ATOM 1428 C C . ASN A 1 190 ? -1.683 -11.370 -15.073 1.00 94.31 190 ASN A C 1
ATOM 1430 O O . ASN A 1 190 ? -2.179 -11.149 -16.176 1.00 94.31 190 ASN A O 1
ATOM 1434 N N . GLU A 1 191 ? -1.110 -12.545 -14.797 1.00 92.81 191 GLU A N 1
ATOM 1435 C CA . GLU A 1 191 ? -1.075 -13.695 -15.718 1.00 92.81 191 GLU A CA 1
ATOM 1436 C C . GLU A 1 191 ? -2.395 -14.481 -15.780 1.00 92.81 191 GLU A C 1
ATOM 1438 O O . GLU A 1 191 ? -2.484 -15.501 -16.459 1.00 92.81 191 GLU A O 1
ATOM 1443 N N . SER A 1 192 ? -3.436 -14.029 -15.075 1.00 92.31 192 SER A N 1
ATOM 1444 C CA . SER A 1 192 ? -4.746 -14.687 -14.993 1.00 92.31 192 SER A CA 1
ATOM 1445 C C . SER A 1 192 ? -4.719 -16.114 -14.420 1.00 92.31 192 SER A C 1
ATOM 1447 O O . SER A 1 192 ? -5.696 -16.848 -14.565 1.00 92.31 192 SER A O 1
ATOM 1449 N N . LYS A 1 193 ? -3.647 -16.505 -13.716 1.00 93.50 193 LYS A N 1
ATOM 1450 C CA . LYS A 1 193 ? -3.575 -17.772 -12.964 1.00 93.50 193 LYS A CA 1
ATOM 1451 C C . LYS A 1 193 ? -4.452 -17.728 -11.710 1.00 93.50 193 LYS A C 1
ATOM 1453 O O . LYS A 1 193 ? -5.013 -18.745 -11.315 1.00 93.50 193 LYS A O 1
ATOM 1458 N N . VAL A 1 194 ? -4.610 -16.545 -11.113 1.00 93.06 194 VAL A N 1
ATOM 1459 C CA . VAL A 1 194 ? -5.559 -16.277 -10.023 1.00 93.06 194 VAL A CA 1
ATOM 1460 C C . VAL A 1 194 ? -6.471 -15.130 -10.437 1.00 93.06 194 VAL A C 1
ATOM 1462 O O . VAL A 1 194 ? -6.025 -14.001 -10.596 1.00 93.06 194 VAL A O 1
ATOM 1465 N N . VAL A 1 195 ? -7.767 -15.394 -10.599 1.00 92.56 195 VAL A N 1
ATOM 1466 C CA . VAL A 1 195 ? -8.718 -14.373 -11.062 1.00 92.56 195 VAL A CA 1
ATOM 1467 C C . VAL A 1 195 ? -9.468 -13.756 -9.884 1.00 92.56 195 VAL A C 1
ATOM 1469 O O . VAL A 1 195 ? -10.050 -14.451 -9.043 1.00 92.56 195 VAL A O 1
ATOM 1472 N N . ARG A 1 196 ? -9.487 -12.421 -9.843 1.00 90.19 196 ARG A N 1
ATOM 1473 C CA . ARG A 1 196 ? -10.261 -11.619 -8.890 1.00 90.19 196 ARG A CA 1
ATOM 1474 C C . ARG A 1 196 ? -11.045 -10.532 -9.623 1.00 90.19 196 ARG A C 1
ATOM 1476 O O . ARG A 1 196 ? -10.695 -10.104 -10.720 1.00 90.19 196 ARG A O 1
ATOM 1483 N N . LYS A 1 197 ? -12.151 -10.099 -9.013 1.00 90.56 197 LYS A N 1
ATOM 1484 C CA . LYS A 1 197 ? -13.001 -9.009 -9.534 1.00 90.56 197 LYS A CA 1
ATOM 1485 C C . LYS A 1 197 ? -12.566 -7.623 -9.037 1.00 90.56 197 LYS A C 1
ATOM 1487 O O . LYS A 1 197 ? -13.134 -6.625 -9.464 1.00 90.56 197 LYS A O 1
ATOM 1492 N N . ARG A 1 198 ? -11.627 -7.571 -8.092 1.00 90.25 198 ARG A N 1
ATOM 1493 C CA . ARG A 1 198 ? -11.199 -6.380 -7.348 1.00 90.25 198 ARG A CA 1
ATOM 1494 C C . ARG A 1 198 ? -9.816 -6.630 -6.728 1.00 90.25 198 ARG A C 1
ATOM 1496 O O . ARG A 1 198 ? -9.481 -7.809 -6.571 1.00 90.25 198 ARG A O 1
ATOM 1503 N N . PRO A 1 199 ? -9.092 -5.569 -6.318 1.00 93.44 199 PRO A N 1
ATOM 1504 C CA . PRO A 1 199 ? -7.836 -5.695 -5.588 1.00 93.44 199 PRO A CA 1
ATOM 1505 C C . PRO A 1 199 ? -7.907 -6.703 -4.445 1.00 93.44 199 PRO A C 1
ATOM 1507 O O . PRO A 1 199 ? -8.928 -6.812 -3.756 1.00 93.44 199 PRO A O 1
ATOM 1510 N N . SER A 1 200 ? -6.807 -7.418 -4.241 1.00 93.31 200 SER A N 1
ATOM 1511 C CA . SER A 1 200 ? -6.663 -8.406 -3.172 1.00 93.31 200 SER A CA 1
ATOM 1512 C C . SER A 1 200 ? -5.948 -7.786 -1.985 1.00 93.31 200 SER A C 1
ATOM 1514 O O . SER A 1 200 ? -4.977 -7.050 -2.155 1.00 93.31 200 SER A O 1
ATOM 1516 N N . PHE A 1 201 ? -6.441 -8.071 -0.786 1.00 91.81 201 PHE A N 1
ATOM 1517 C CA . PHE A 1 201 ? -5.901 -7.530 0.451 1.00 91.81 201 PHE A CA 1
ATOM 1518 C C . PHE A 1 201 ? -5.434 -8.679 1.339 1.00 91.81 201 PHE A C 1
ATOM 1520 O O . PHE A 1 201 ? -6.204 -9.600 1.598 1.00 91.81 201 PHE A O 1
ATOM 1527 N N . PHE A 1 202 ? -4.187 -8.626 1.786 1.00 92.94 202 PHE A N 1
ATOM 1528 C CA . PHE A 1 202 ? -3.516 -9.673 2.537 1.00 92.94 202 PHE A CA 1
ATOM 1529 C C . PHE A 1 202 ? -3.071 -9.147 3.893 1.00 92.94 202 PHE A C 1
ATOM 1531 O O . PHE A 1 202 ? -2.474 -8.074 3.998 1.00 92.94 202 PHE A O 1
ATOM 1538 N N . ILE A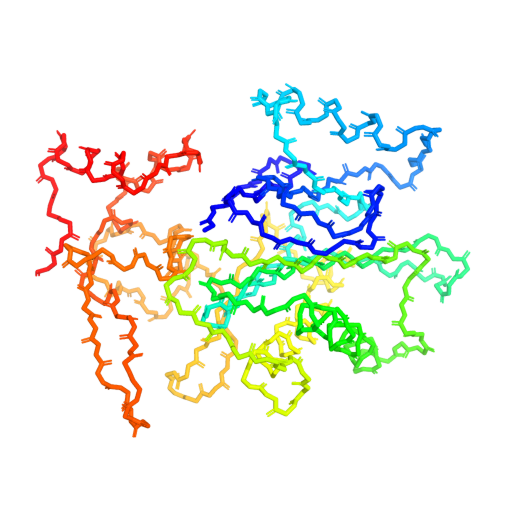 1 203 ? -3.332 -9.933 4.930 1.00 89.06 203 ILE A N 1
ATOM 1539 C CA . ILE A 1 203 ? -2.975 -9.615 6.310 1.00 89.06 203 ILE A CA 1
ATOM 1540 C C . ILE A 1 203 ? -1.974 -10.650 6.790 1.00 89.06 203 ILE A C 1
ATOM 1542 O O . ILE A 1 203 ? -2.214 -11.853 6.673 1.00 89.06 203 ILE A O 1
ATOM 1546 N N . HIS A 1 204 ? -0.867 -10.182 7.357 1.00 89.69 204 HIS A N 1
ATOM 1547 C CA . HIS A 1 204 ? 0.032 -11.052 8.095 1.00 89.69 204 HIS A CA 1
ATOM 1548 C C . HIS A 1 204 ? -0.563 -11.343 9.478 1.00 89.69 204 HIS A C 1
ATOM 1550 O O . HIS A 1 204 ? -0.666 -10.445 10.318 1.00 89.69 204 HIS A O 1
ATOM 1556 N N . SER A 1 205 ? -0.936 -12.597 9.721 1.00 83.25 205 SER A N 1
ATOM 1557 C CA . SER A 1 205 ? -1.447 -13.074 11.005 1.00 83.25 205 SER A CA 1
ATOM 1558 C C . SER A 1 205 ? -0.373 -13.863 11.745 1.00 83.25 205 SER A C 1
ATOM 1560 O O . SER A 1 205 ? 0.419 -14.585 11.144 1.00 83.25 205 SER A O 1
ATOM 1562 N N . THR A 1 206 ? -0.345 -13.727 13.068 1.00 82.12 206 THR A N 1
ATOM 1563 C CA . THR A 1 206 ? 0.455 -14.574 13.967 1.00 82.12 206 THR A CA 1
ATOM 1564 C C . THR A 1 206 ? -0.407 -15.576 14.739 1.00 82.12 206 THR A C 1
ATOM 1566 O O . THR A 1 206 ? 0.125 -16.426 15.457 1.00 82.12 206 THR A O 1
ATOM 1569 N N . ILE A 1 207 ? -1.735 -15.495 14.603 1.00 73.62 207 ILE A N 1
ATOM 1570 C CA . ILE A 1 207 ? -2.681 -16.397 15.263 1.00 73.62 207 ILE A CA 1
ATOM 1571 C C . ILE A 1 207 ? -2.545 -17.780 14.624 1.00 73.62 207 ILE A C 1
ATOM 1573 O O . ILE A 1 207 ? -2.760 -17.921 13.429 1.00 73.62 207 ILE A O 1
ATOM 1577 N N . GLY A 1 208 ? -2.196 -18.805 15.404 1.00 79.00 208 GLY A N 1
ATOM 1578 C CA . GLY A 1 208 ? -1.976 -20.156 14.865 1.00 79.00 208 GLY A CA 1
ATOM 1579 C C . GLY A 1 208 ? -0.661 -20.326 14.089 1.00 79.00 208 GLY A C 1
ATOM 1580 O O . GLY A 1 208 ? -0.491 -21.327 13.402 1.00 79.00 208 GLY A O 1
ATOM 1581 N N . GLY A 1 209 ? 0.273 -19.376 14.214 1.00 83.31 209 GLY A N 1
ATOM 1582 C CA . GLY A 1 209 ? 1.549 -19.355 13.493 1.00 83.31 209 GLY A CA 1
ATOM 1583 C C . GLY A 1 209 ? 1.624 -18.205 12.488 1.00 83.31 209 GLY A C 1
ATOM 1584 O O . GLY A 1 209 ? 0.602 -17.653 12.089 1.00 83.31 209 GLY A O 1
ATOM 1585 N N . ALA A 1 210 ? 2.839 -17.812 12.099 1.00 85.38 210 ALA A N 1
ATOM 1586 C CA . ALA A 1 210 ? 3.048 -16.731 11.137 1.00 85.38 210 ALA A CA 1
ATOM 1587 C C . ALA A 1 210 ? 2.611 -17.168 9.732 1.00 85.38 210 ALA A C 1
ATOM 1589 O O . ALA A 1 210 ? 3.177 -18.107 9.172 1.00 85.38 210 ALA A O 1
ATOM 1590 N N . HIS A 1 211 ? 1.602 -16.501 9.174 1.00 89.75 211 HIS A N 1
ATOM 1591 C CA . HIS A 1 211 ? 1.099 -16.786 7.833 1.00 89.75 211 HIS A CA 1
ATOM 1592 C C . HIS A 1 211 ? 0.402 -15.567 7.214 1.00 89.75 211 HIS A C 1
ATOM 1594 O O . HIS A 1 211 ? -0.008 -14.630 7.902 1.00 89.75 211 HIS A O 1
ATOM 1600 N N . TRP A 1 212 ? 0.252 -15.597 5.891 1.00 92.12 212 TRP A N 1
ATOM 1601 C CA . TRP A 1 212 ? -0.514 -14.610 5.136 1.00 92.12 212 TRP A CA 1
ATOM 1602 C C . TRP A 1 212 ? -1.936 -15.104 4.902 1.00 92.12 212 TRP A C 1
ATOM 1604 O O . TRP A 1 212 ? -2.138 -16.232 4.458 1.00 92.12 212 TRP A O 1
ATOM 1614 N N . MET A 1 213 ? -2.914 -14.238 5.150 1.00 89.38 213 MET A N 1
ATOM 1615 C CA . MET A 1 213 ? -4.319 -14.495 4.851 1.00 89.38 213 MET A CA 1
ATOM 1616 C C . MET A 1 213 ? -4.820 -13.491 3.816 1.00 89.38 213 MET A C 1
ATOM 1618 O O . MET A 1 213 ? -4.792 -12.285 4.063 1.00 89.38 213 MET A O 1
ATOM 1622 N N . GLU A 1 214 ? -5.309 -13.978 2.674 1.00 90.69 214 GLU A N 1
ATOM 1623 C CA . GLU A 1 214 ? -6.089 -13.154 1.745 1.00 90.69 214 GLU A CA 1
ATOM 1624 C C . GLU A 1 214 ? -7.476 -12.913 2.348 1.00 90.69 214 GLU A C 1
ATOM 1626 O O . GLU A 1 214 ? -8.221 -13.851 2.637 1.00 90.69 214 GLU A O 1
ATOM 1631 N N . TRP A 1 215 ? -7.843 -11.651 2.536 1.00 86.38 215 TRP A N 1
ATOM 1632 C CA . TRP A 1 215 ? -9.159 -11.307 3.042 1.00 86.38 215 TRP A CA 1
ATOM 1633 C C . TRP A 1 215 ? -10.250 -11.640 2.012 1.00 86.38 215 TRP A C 1
ATOM 1635 O O . TRP A 1 215 ? -10.235 -11.169 0.870 1.00 86.38 215 TRP A O 1
ATOM 1645 N N . SER A 1 216 ? -11.253 -12.397 2.463 1.00 81.19 216 SER A N 1
ATOM 1646 C CA . SER A 1 216 ? -12.440 -12.764 1.695 1.00 81.19 216 SER A CA 1
ATOM 1647 C C . SER A 1 216 ? -13.715 -12.415 2.474 1.00 81.19 216 SER A C 1
ATOM 1649 O O . SER A 1 216 ? -13.849 -12.821 3.629 1.00 81.19 216 SER A O 1
ATOM 1651 N N . PRO A 1 217 ? -14.676 -11.689 1.872 1.00 71.56 217 PRO A N 1
ATOM 1652 C CA . PRO A 1 217 ? -15.942 -11.355 2.516 1.00 71.56 217 PRO A CA 1
ATOM 1653 C C . PRO A 1 217 ? -16.861 -12.575 2.648 1.00 71.56 217 PRO A C 1
ATOM 1655 O O . PRO A 1 217 ? -17.694 -12.598 3.547 1.00 71.56 217 PRO A O 1
ATOM 1658 N N . ASP A 1 218 ? -16.694 -13.578 1.782 1.00 75.50 218 ASP A N 1
ATOM 1659 C CA . ASP A 1 218 ? -17.598 -14.728 1.676 1.00 75.50 218 ASP A CA 1
ATOM 1660 C C . ASP A 1 218 ? -17.092 -15.959 2.449 1.00 75.50 218 ASP A C 1
ATOM 1662 O O . ASP A 1 218 ? -17.832 -16.920 2.642 1.00 75.50 218 ASP A O 1
ATOM 1666 N N . SER A 1 219 ? -15.829 -15.954 2.885 1.00 75.81 219 SER A N 1
ATOM 1667 C CA . SER A 1 219 ? -15.163 -17.133 3.456 1.00 75.81 219 SER A CA 1
ATOM 1668 C C . SER A 1 219 ? -14.140 -16.770 4.539 1.00 75.81 219 SER A C 1
ATOM 1670 O O . SER A 1 219 ? -13.032 -17.300 4.556 1.00 75.81 219 SER A O 1
ATOM 1672 N N . CYS A 1 220 ? -14.479 -15.818 5.411 1.00 77.25 220 CYS A N 1
ATOM 1673 C CA . CYS A 1 220 ? -13.615 -15.434 6.526 1.00 77.25 220 CYS A CA 1
ATOM 1674 C C . CYS A 1 220 ? -13.795 -16.401 7.704 1.00 77.25 220 CYS A C 1
ATOM 1676 O O . CYS A 1 220 ? -14.863 -16.439 8.315 1.00 77.25 220 CYS A O 1
ATOM 1678 N N . GLU A 1 221 ? -12.737 -17.132 8.054 1.00 79.00 221 GLU A N 1
ATOM 1679 C CA . GLU A 1 221 ? -12.719 -18.061 9.197 1.00 79.00 221 GLU A CA 1
ATOM 1680 C C . GLU A 1 221 ? -12.948 -17.355 10.540 1.00 79.00 221 GLU A C 1
ATOM 1682 O O . GLU A 1 221 ? -13.433 -17.959 11.492 1.00 79.00 221 GLU A O 1
ATOM 1687 N N . TYR A 1 222 ? -12.650 -16.055 10.607 1.00 78.38 222 TYR A N 1
ATOM 1688 C CA . TYR A 1 222 ? -12.852 -15.229 11.794 1.00 78.38 222 TYR A CA 1
ATOM 1689 C C . TYR A 1 222 ? -14.238 -14.573 11.858 1.00 78.38 222 TYR A C 1
ATOM 1691 O O . TYR A 1 222 ? -14.456 -13.723 12.716 1.00 78.38 222 TYR A O 1
ATOM 1699 N N . TYR A 1 223 ? -15.170 -14.879 10.947 1.00 81.19 223 TYR A N 1
ATOM 1700 C CA . TYR A 1 223 ? -16.497 -14.261 10.970 1.00 81.19 223 TYR A CA 1
ATOM 1701 C C . TYR A 1 223 ? -17.452 -14.938 11.979 1.00 81.19 223 TYR A C 1
ATOM 1703 O O . TYR A 1 223 ? -17.628 -16.155 11.919 1.00 81.19 223 TYR A O 1
ATOM 1711 N N . PRO A 1 224 ? -18.191 -14.164 12.804 1.00 83.44 224 PRO A N 1
ATOM 1712 C C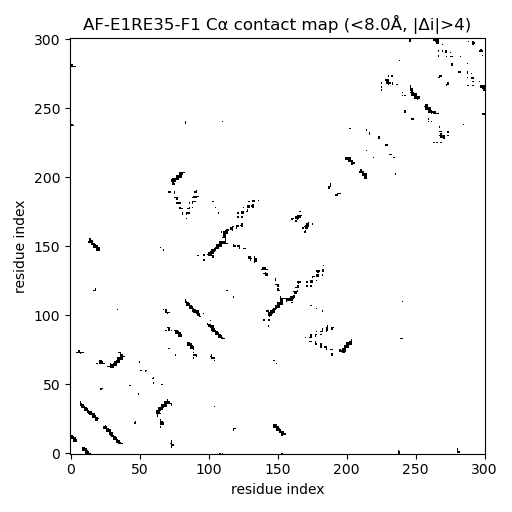A . PRO A 1 224 ? -18.030 -12.731 13.045 1.00 83.44 224 PRO A CA 1
ATOM 1713 C C . PRO A 1 224 ? -16.874 -12.465 14.016 1.00 83.44 224 PRO A C 1
ATOM 1715 O O . PRO A 1 224 ? -16.761 -13.129 15.041 1.00 83.44 224 PRO A O 1
ATOM 1718 N N . CYS A 1 225 ? -16.063 -11.448 13.729 1.00 80.44 225 CYS A N 1
ATOM 1719 C CA . CYS A 1 225 ? -14.966 -11.072 14.622 1.00 80.44 225 CYS A CA 1
ATOM 1720 C C . CYS A 1 225 ? -15.409 -10.170 15.786 1.00 80.44 225 CYS A C 1
ATOM 1722 O O . CYS A 1 225 ? -14.776 -10.223 16.830 1.00 80.44 225 CYS A O 1
ATOM 1724 N N . HIS A 1 226 ? -16.497 -9.401 15.633 1.00 86.00 226 HIS A N 1
ATOM 1725 C CA . HIS A 1 226 ? -17.089 -8.584 16.704 1.00 86.00 226 HIS A CA 1
ATOM 1726 C C . HIS A 1 226 ? -18.580 -8.904 16.898 1.00 86.00 226 HIS A C 1
ATOM 1728 O O . HIS A 1 226 ? -19.013 -9.264 17.988 1.00 86.00 226 HIS A O 1
ATOM 1734 N N . PHE A 1 227 ? -19.401 -8.834 15.838 1.00 90.44 227 PHE A N 1
ATOM 1735 C CA . PHE A 1 227 ? -20.840 -9.124 15.946 1.00 90.44 227 PHE A CA 1
ATOM 1736 C C . PHE A 1 227 ? -21.482 -9.643 14.653 1.00 90.44 227 PHE A C 1
ATOM 1738 O O . PHE A 1 227 ? -21.020 -9.401 13.536 1.00 90.44 227 PHE A O 1
ATOM 1745 N N . LYS A 1 228 ? -22.605 -10.362 14.790 1.00 90.75 228 LYS A N 1
ATOM 1746 C CA . LYS A 1 228 ? -23.370 -10.889 13.649 1.00 90.75 228 LYS A CA 1
ATOM 1747 C C . LYS A 1 228 ? -23.929 -9.745 12.796 1.00 90.75 228 LYS A C 1
ATOM 1749 O O . LYS A 1 228 ? -24.588 -8.849 13.310 1.00 90.75 228 LYS A O 1
ATOM 1754 N N . GLY A 1 229 ? -23.717 -9.813 11.481 1.00 89.50 229 GLY A N 1
ATOM 1755 C CA . GLY A 1 229 ? -24.158 -8.775 10.539 1.00 89.50 229 GLY A CA 1
ATOM 1756 C C . GLY A 1 229 ? -23.205 -7.582 10.409 1.00 89.50 229 GLY A C 1
ATOM 1757 O O . GLY A 1 229 ? -23.554 -6.602 9.752 1.00 89.50 229 GLY A O 1
ATOM 1758 N N . GLN A 1 230 ? -22.013 -7.656 11.005 1.00 91.25 230 GLN A N 1
ATOM 1759 C CA . GLN A 1 230 ? -20.965 -6.658 10.813 1.00 91.25 230 GLN A CA 1
ATOM 1760 C C . GLN A 1 230 ? -20.522 -6.536 9.347 1.00 91.25 230 GLN A C 1
ATOM 1762 O O . GLN A 1 230 ? -20.562 -7.501 8.578 1.00 91.25 230 GLN A O 1
ATOM 1767 N N . ALA A 1 231 ? -20.027 -5.357 8.986 1.00 90.38 231 ALA A N 1
ATOM 1768 C CA . ALA A 1 231 ? -19.254 -5.144 7.776 1.00 90.38 231 ALA A CA 1
ATOM 1769 C C . ALA A 1 231 ? -17.806 -5.605 7.970 1.00 90.38 231 ALA A C 1
ATOM 1771 O O . ALA A 1 231 ? -17.153 -5.305 8.973 1.00 90.38 231 ALA A O 1
ATOM 1772 N N . CYS A 1 232 ? -17.301 -6.310 6.962 1.00 86.00 232 CYS A N 1
ATOM 1773 C CA . CYS A 1 232 ? -15.917 -6.769 6.901 1.00 86.00 232 CYS A CA 1
ATOM 1774 C C . CYS A 1 232 ? -15.133 -6.116 5.758 1.00 86.00 232 CYS A C 1
ATOM 1776 O O . CYS A 1 232 ? -13.982 -6.482 5.559 1.00 86.00 232 CYS A O 1
ATOM 1778 N N . ASP A 1 233 ? -15.712 -5.145 5.031 1.00 84.12 233 ASP A N 1
ATOM 1779 C CA . ASP A 1 233 ? -15.057 -4.432 3.918 1.00 84.12 233 ASP A CA 1
ATOM 1780 C C . ASP A 1 233 ? -13.684 -3.850 4.291 1.00 84.12 233 ASP A C 1
ATOM 1782 O O . ASP A 1 233 ? -12.811 -3.735 3.435 1.00 84.12 233 ASP A O 1
ATOM 1786 N N . PHE A 1 234 ? -13.514 -3.507 5.569 1.00 83.50 234 PHE A N 1
ATOM 1787 C CA . PHE A 1 234 ? -12.297 -2.969 6.168 1.00 83.50 234 PHE A CA 1
ATOM 1788 C C . PHE A 1 234 ? -11.819 -3.864 7.319 1.00 83.50 234 PHE A C 1
ATOM 1790 O O . PHE A 1 234 ? -11.545 -3.382 8.414 1.00 83.50 234 PHE A O 1
ATOM 1797 N N . CYS A 1 235 ? -11.772 -5.186 7.092 1.00 75.81 235 CYS A N 1
ATOM 1798 C CA . CYS A 1 235 ? -11.296 -6.163 8.084 1.00 75.81 235 CYS A CA 1
ATOM 1799 C C . CYS A 1 235 ? -9.918 -5.797 8.652 1.00 75.81 235 CYS A C 1
ATOM 1801 O O . CYS A 1 235 ? -9.642 -6.060 9.818 1.00 75.81 235 CYS A O 1
ATOM 1803 N N . TYR A 1 236 ? -9.088 -5.142 7.842 1.00 79.25 236 TYR A N 1
ATOM 1804 C CA . TYR A 1 236 ? -8.006 -4.313 8.341 1.00 79.25 236 TYR A CA 1
ATOM 1805 C C . TYR A 1 236 ? -8.397 -2.849 8.195 1.00 79.25 236 TYR A C 1
ATOM 1807 O O . TYR A 1 236 ? -8.728 -2.379 7.102 1.00 79.25 236 TYR A O 1
ATOM 1815 N N . CYS A 1 237 ? -8.392 -2.143 9.318 1.00 82.88 237 CYS A N 1
ATOM 1816 C CA . CYS A 1 237 ? -8.805 -0.755 9.365 1.00 82.88 237 CYS A CA 1
ATOM 1817 C C . CYS A 1 237 ? -7.801 0.109 8.575 1.00 82.88 237 CYS A C 1
ATOM 1819 O O . CYS A 1 237 ? -6.611 0.081 8.892 1.00 82.88 237 CYS A O 1
ATOM 1821 N N . PRO A 1 238 ? -8.245 0.924 7.598 1.00 81.62 238 PRO A N 1
ATOM 1822 C CA . PRO A 1 238 ? -7.355 1.816 6.853 1.00 81.62 238 PRO A CA 1
ATOM 1823 C C . PRO A 1 238 ? -6.748 2.916 7.733 1.00 81.62 238 PRO A C 1
ATOM 1825 O O . PRO A 1 238 ? -5.789 3.554 7.325 1.00 81.62 238 PRO A O 1
ATOM 1828 N N . PHE A 1 239 ? -7.285 3.123 8.940 1.00 85.75 239 PHE A N 1
ATOM 1829 C CA . PHE A 1 239 ? -6.753 4.054 9.931 1.00 85.75 239 PHE A CA 1
ATOM 1830 C C . PHE A 1 239 ? -5.835 3.375 10.950 1.00 85.75 239 PHE A C 1
ATOM 1832 O O . PHE A 1 239 ? -5.441 4.035 11.900 1.00 85.75 239 PHE A O 1
ATOM 1839 N N . TYR A 1 240 ? -5.542 2.075 10.834 1.00 83.69 240 TYR A N 1
ATOM 1840 C CA . TYR A 1 240 ? -4.708 1.397 11.824 1.00 83.69 240 TYR A CA 1
ATOM 1841 C C . TYR A 1 240 ? -3.218 1.771 11.676 1.00 83.69 240 TYR A C 1
ATOM 1843 O O . TYR A 1 240 ? -2.689 1.698 10.565 1.00 83.69 240 TYR A O 1
ATOM 1851 N N . PRO A 1 241 ? -2.508 2.046 12.788 1.00 86.19 241 PRO A N 1
ATOM 1852 C CA . PRO A 1 241 ? -3.049 2.321 14.118 1.00 86.19 241 PRO A CA 1
ATOM 1853 C C . PRO A 1 241 ? -3.584 3.762 14.195 1.00 86.19 241 PRO A C 1
ATOM 1855 O O . PRO A 1 241 ? -2.917 4.699 13.767 1.00 86.19 241 PRO A O 1
ATOM 1858 N N . CYS A 1 242 ? -4.793 3.952 14.737 1.00 88.31 242 CYS A N 1
ATOM 1859 C CA . CYS A 1 242 ? -5.419 5.283 14.763 1.00 88.31 242 CYS A CA 1
ATOM 1860 C C . CYS A 1 242 ? -5.063 6.094 16.010 1.00 88.31 242 CYS A C 1
ATOM 1862 O O . CYS A 1 242 ? -5.277 7.301 16.023 1.00 88.31 242 CYS A O 1
ATOM 1864 N N . HIS A 1 243 ? -4.575 5.420 17.058 1.00 90.31 243 HIS A N 1
ATOM 1865 C CA . HIS A 1 243 ? -4.257 5.993 18.371 1.00 90.31 243 HIS A CA 1
ATOM 1866 C C . HIS A 1 243 ? -5.407 6.777 19.033 1.00 90.31 243 HIS A C 1
ATOM 1868 O O . HIS A 1 243 ? -5.180 7.576 19.936 1.00 90.31 243 HIS A O 1
ATOM 1874 N N . ASP A 1 244 ? -6.651 6.534 18.613 1.00 92.56 244 ASP A N 1
ATOM 1875 C CA . ASP A 1 244 ? -7.844 7.115 19.224 1.00 92.56 244 ASP A CA 1
ATOM 1876 C C . ASP A 1 244 ? -8.332 6.225 20.372 1.00 92.56 244 ASP A C 1
ATOM 1878 O O . ASP A 1 244 ? -8.912 5.159 20.148 1.00 92.56 244 ASP A O 1
ATOM 1882 N N . GLU A 1 245 ? -8.099 6.657 21.613 1.00 93.88 245 GLU A N 1
ATOM 1883 C CA . GLU A 1 245 ? -8.458 5.916 22.834 1.00 93.88 245 GLU A CA 1
ATOM 1884 C C . GLU A 1 245 ? -9.970 5.720 23.019 1.00 93.88 245 GLU A C 1
ATOM 1886 O O . GLU A 1 245 ? -10.386 4.915 23.851 1.00 93.88 245 GLU A O 1
ATOM 1891 N N . GLN A 1 246 ? -10.820 6.373 22.218 1.00 94.94 246 GLN A N 1
ATOM 1892 C CA . GLN A 1 246 ? -12.252 6.054 22.160 1.00 94.94 246 GLN A CA 1
ATOM 1893 C C . GLN A 1 246 ? -12.528 4.750 21.399 1.00 94.94 246 GLN A C 1
ATOM 1895 O O . GLN A 1 246 ? -13.596 4.162 21.561 1.00 94.94 246 GLN A O 1
ATOM 1900 N N . LEU A 1 247 ? -11.582 4.297 20.573 1.00 94.50 247 LEU A N 1
ATOM 1901 C CA . LEU A 1 247 ? -11.710 3.150 19.673 1.00 94.50 247 LEU A CA 1
ATOM 1902 C C . LEU A 1 247 ? -10.751 2.002 20.015 1.00 94.50 247 LEU A C 1
ATOM 1904 O O . LEU A 1 247 ? -10.947 0.885 19.541 1.00 94.50 247 LEU A O 1
ATOM 1908 N N . GLY A 1 248 ? -9.717 2.245 20.816 1.00 93.38 248 GLY A N 1
ATOM 1909 C CA . GLY A 1 248 ? -8.716 1.236 21.149 1.00 93.38 248 GLY A CA 1
ATOM 1910 C C . GLY A 1 248 ? -7.988 1.501 22.457 1.00 93.38 248 GLY A C 1
ATOM 1911 O O . GLY A 1 248 ? -8.336 2.406 23.213 1.00 93.38 248 GLY A O 1
ATOM 1912 N N . ASP A 1 249 ? -6.995 0.661 22.720 1.00 92.50 249 ASP A N 1
ATOM 1913 C CA . ASP A 1 249 ? -6.184 0.648 23.930 1.00 92.50 249 ASP A CA 1
ATOM 1914 C C . ASP A 1 249 ? -4.705 0.467 23.579 1.00 92.50 249 ASP A C 1
ATOM 1916 O O . ASP A 1 249 ? -4.359 -0.234 22.628 1.00 92.50 249 ASP A O 1
ATOM 1920 N N . TRP A 1 250 ? -3.818 1.022 24.401 1.00 90.50 250 TRP A N 1
ATOM 1921 C CA . TRP A 1 250 ? -2.417 0.612 24.416 1.00 90.50 250 TRP A CA 1
ATOM 1922 C C . TRP A 1 250 ? -2.255 -0.618 25.307 1.00 90.50 250 TRP A C 1
ATOM 1924 O O . TRP A 1 250 ? -2.554 -0.557 26.499 1.00 90.50 250 TRP A O 1
ATOM 1934 N N . ILE A 1 251 ? -1.757 -1.716 24.742 1.00 89.19 251 ILE A N 1
ATOM 1935 C CA . ILE A 1 251 ? -1.478 -2.959 25.470 1.00 89.19 251 ILE A CA 1
ATOM 1936 C C . ILE A 1 251 ? 0.020 -3.243 25.507 1.00 89.19 251 ILE A C 1
ATOM 1938 O O . ILE A 1 251 ? 0.753 -2.889 24.581 1.00 89.19 251 ILE A O 1
ATOM 1942 N N . ASP A 1 252 ? 0.481 -3.911 26.558 1.00 86.44 252 ASP A N 1
ATOM 1943 C CA . ASP A 1 252 ? 1.860 -4.379 26.638 1.00 86.44 252 ASP A CA 1
ATOM 1944 C C . ASP A 1 252 ? 2.022 -5.667 25.824 1.00 86.44 252 ASP A C 1
ATOM 1946 O O . ASP A 1 252 ? 1.308 -6.654 26.015 1.00 86.44 252 ASP A O 1
ATOM 1950 N N . SER A 1 253 ? 2.965 -5.664 24.885 1.00 77.94 253 SER A N 1
ATOM 1951 C CA . SER A 1 253 ? 3.356 -6.877 24.167 1.00 77.94 253 SER A CA 1
ATOM 1952 C C . SER A 1 253 ? 4.227 -7.782 25.039 1.00 77.94 253 SER A C 1
ATOM 1954 O O . SER A 1 253 ? 4.840 -7.342 26.010 1.00 77.94 253 SER A O 1
ATOM 1956 N N . ALA A 1 254 ? 4.371 -9.048 24.635 1.00 73.81 254 ALA A N 1
ATOM 1957 C CA . ALA A 1 254 ? 5.248 -10.013 25.306 1.00 73.81 254 ALA A CA 1
ATOM 1958 C C . ALA A 1 254 ? 6.724 -9.563 25.396 1.00 73.81 254 ALA A C 1
ATOM 1960 O O . ALA A 1 254 ? 7.470 -10.072 26.225 1.00 73.81 254 ALA A O 1
ATOM 1961 N N . SER A 1 255 ? 7.148 -8.609 24.559 1.00 72.12 255 SER A N 1
ATOM 1962 C CA . SER A 1 255 ? 8.492 -8.018 24.580 1.00 72.12 255 SER A CA 1
ATOM 1963 C C . SER A 1 255 ? 8.591 -6.731 25.415 1.00 72.12 255 SER A C 1
ATOM 1965 O O . SER A 1 255 ? 9.631 -6.075 25.396 1.00 72.12 255 SER A O 1
ATOM 1967 N N . GLY A 1 256 ? 7.525 -6.342 26.124 1.00 75.00 256 GLY A N 1
ATOM 1968 C CA . GLY A 1 256 ? 7.473 -5.139 26.962 1.00 75.00 256 GLY A CA 1
ATOM 1969 C C . GLY A 1 256 ? 7.289 -3.825 26.195 1.00 75.00 256 GLY A C 1
ATOM 1970 O O . GLY A 1 256 ? 7.312 -2.755 26.797 1.00 75.00 256 GLY A O 1
ATOM 1971 N N . LYS A 1 257 ? 7.104 -3.869 24.868 1.00 78.44 257 LYS A N 1
ATOM 1972 C CA . LYS A 1 257 ? 6.749 -2.688 24.064 1.00 78.44 257 LYS A CA 1
ATOM 1973 C C . LYS A 1 257 ? 5.238 -2.467 24.081 1.00 78.44 257 LYS A C 1
ATOM 1975 O O . LYS A 1 257 ? 4.493 -3.438 23.933 1.00 78.44 257 LYS A O 1
ATOM 1980 N N . LYS A 1 258 ? 4.793 -1.210 24.161 1.00 82.62 258 LYS A N 1
ATOM 1981 C CA . LYS A 1 258 ? 3.381 -0.858 23.961 1.00 82.62 258 LYS A CA 1
ATOM 1982 C C . LYS A 1 258 ? 2.974 -1.056 22.502 1.00 82.62 258 LYS A C 1
ATOM 1984 O O . LYS A 1 258 ? 3.714 -0.685 21.594 1.00 82.62 258 LYS A O 1
ATOM 1989 N N . VAL A 1 259 ? 1.799 -1.636 22.287 1.00 84.00 259 VAL A N 1
ATOM 1990 C CA . VAL A 1 259 ? 1.196 -1.873 20.972 1.00 84.00 259 VAL A CA 1
ATOM 1991 C C . VAL A 1 259 ? -0.240 -1.368 20.992 1.00 84.00 259 VAL A C 1
ATOM 1993 O O . VAL A 1 259 ? -0.959 -1.554 21.971 1.00 84.00 259 VAL A O 1
ATOM 1996 N N . TRP A 1 260 ? -0.656 -0.721 19.908 1.00 89.44 260 TRP A N 1
ATOM 1997 C CA . TRP A 1 260 ? -2.032 -0.276 19.733 1.00 89.44 260 TRP A CA 1
ATOM 1998 C C . TRP A 1 260 ? -2.962 -1.464 19.451 1.00 89.44 260 TRP A C 1
ATOM 2000 O O . TRP A 1 260 ? -2.752 -2.201 18.489 1.00 89.44 260 TRP A O 1
ATOM 2010 N N . ALA A 1 261 ? -4.010 -1.637 20.253 1.00 88.75 261 ALA A N 1
ATOM 2011 C CA . ALA A 1 261 ? -5.023 -2.672 20.087 1.00 88.75 261 ALA A CA 1
ATOM 2012 C C . ALA A 1 261 ? -6.404 -2.049 19.858 1.00 88.75 261 ALA A C 1
ATOM 2014 O O . ALA A 1 261 ? -6.957 -1.375 20.721 1.00 88.75 261 ALA A O 1
ATOM 2015 N N . CYS A 1 262 ? -6.998 -2.322 18.697 1.00 88.94 262 CYS A N 1
ATOM 2016 C CA . CYS A 1 262 ? -8.353 -1.887 18.352 1.00 88.94 262 CYS A CA 1
ATOM 2017 C C . CYS A 1 262 ? -9.380 -3.030 18.429 1.00 88.94 262 CYS A C 1
ATOM 2019 O O . CYS A 1 262 ? -10.398 -2.982 17.749 1.00 88.94 262 CYS A O 1
ATOM 2021 N N . THR A 1 263 ? -9.119 -4.068 19.232 1.00 87.50 263 THR A N 1
ATOM 2022 C CA . THR A 1 263 ? -9.939 -5.297 19.320 1.00 87.50 263 THR A CA 1
ATOM 2023 C C . THR A 1 263 ? -11.349 -5.080 19.867 1.00 87.50 263 THR A C 1
ATOM 2025 O O . THR A 1 263 ? -12.174 -5.976 19.770 1.00 87.50 263 THR A O 1
ATOM 2028 N N . ARG A 1 264 ? -11.626 -3.907 20.447 1.00 90.81 264 ARG A N 1
ATOM 2029 C CA . ARG A 1 264 ? -12.956 -3.500 20.930 1.00 90.81 264 ARG A CA 1
ATOM 2030 C C . ARG A 1 264 ? -13.614 -2.441 20.042 1.00 90.81 264 ARG A C 1
ATOM 2032 O O . ARG A 1 264 ? -14.661 -1.910 20.404 1.00 90.81 264 ARG A O 1
ATOM 2039 N N . CYS A 1 265 ? -12.986 -2.069 18.925 1.00 94.00 265 CYS A N 1
ATOM 2040 C CA . CYS A 1 265 ? -13.495 -1.048 18.015 1.00 94.00 265 CYS A CA 1
ATOM 2041 C C . CYS A 1 265 ? -14.665 -1.604 17.206 1.00 94.00 265 CYS A C 1
ATOM 2043 O O . CYS A 1 265 ? -14.505 -2.575 16.480 1.00 94.00 265 CYS A O 1
ATOM 2045 N N . LEU A 1 266 ? -15.819 -0.941 17.237 1.00 95.06 266 LEU A N 1
ATOM 2046 C CA . LEU A 1 266 ? -16.984 -1.319 16.427 1.00 95.06 266 LEU A CA 1
ATOM 2047 C C . LEU A 1 266 ? -17.193 -0.400 15.217 1.00 95.06 266 LEU A C 1
ATOM 2049 O O . LEU A 1 266 ? -18.045 -0.673 14.372 1.00 95.06 266 LEU A O 1
ATOM 2053 N N . LEU A 1 267 ? -16.429 0.693 15.122 1.00 95.38 267 LEU A N 1
ATOM 2054 C CA . LEU A 1 267 ? -16.705 1.811 14.220 1.00 95.38 267 LEU A CA 1
ATOM 2055 C C . LEU A 1 267 ? -16.877 1.376 12.757 1.00 95.38 267 LEU A C 1
ATOM 2057 O O . LEU A 1 267 ? -17.938 1.588 12.175 1.00 95.38 267 LEU A O 1
ATOM 2061 N N . LEU A 1 268 ? -15.865 0.728 12.173 1.00 93.50 268 LEU A N 1
ATOM 2062 C CA . LEU A 1 268 ? -15.902 0.260 10.780 1.00 93.50 268 LEU A CA 1
ATOM 2063 C C . LEU A 1 268 ? -16.567 -1.108 10.594 1.00 93.50 268 LEU A C 1
ATOM 2065 O O . LEU A 1 268 ? -16.749 -1.547 9.459 1.00 93.50 268 LEU A O 1
ATOM 2069 N N . HIS A 1 269 ? -16.988 -1.746 11.684 1.00 92.50 269 HIS A N 1
ATOM 2070 C CA . HIS A 1 269 ? -17.793 -2.962 11.641 1.00 92.50 269 HIS A CA 1
ATOM 2071 C C . HIS A 1 269 ? -19.281 -2.667 11.480 1.00 92.50 269 HIS A C 1
ATOM 2073 O O . HIS A 1 269 ? -20.042 -3.544 11.080 1.00 92.50 269 HIS A O 1
ATOM 2079 N N . HIS A 1 270 ? -19.717 -1.423 11.683 1.00 95.56 270 HIS A N 1
ATOM 2080 C CA . HIS A 1 270 ? -21.080 -1.022 11.357 1.00 95.56 270 HIS A CA 1
ATOM 2081 C C . HIS A 1 270 ? -21.282 -0.871 9.843 1.00 95.56 270 HIS A C 1
ATOM 2083 O O . HIS A 1 270 ? -20.641 -0.011 9.231 1.00 95.56 270 HIS A O 1
ATOM 2089 N N . PRO A 1 271 ? -22.243 -1.588 9.220 1.00 95.06 271 PRO A N 1
ATOM 2090 C CA . PRO A 1 271 ? -22.481 -1.500 7.776 1.00 95.06 271 PRO A CA 1
ATOM 2091 C C . PRO A 1 271 ? -22.763 -0.089 7.261 1.00 95.06 271 PRO A C 1
ATOM 2093 O O . PRO A 1 271 ? -22.380 0.254 6.144 1.00 95.06 271 PRO A O 1
ATOM 2096 N N . LYS A 1 272 ? -23.410 0.755 8.074 1.00 96.38 272 LYS A N 1
ATOM 2097 C CA . LYS A 1 272 ? -23.693 2.151 7.712 1.00 96.38 272 LYS A CA 1
ATOM 2098 C C . LYS A 1 272 ? -22.420 2.995 7.635 1.00 96.38 272 LYS A C 1
ATOM 2100 O O . LYS A 1 272 ? -22.255 3.738 6.672 1.00 96.38 272 LYS A O 1
ATOM 2105 N N . VAL A 1 273 ? -21.516 2.834 8.600 1.00 96.38 273 VAL A N 1
ATOM 2106 C CA . VAL A 1 273 ? -20.240 3.562 8.661 1.00 96.38 273 VAL A CA 1
ATOM 2107 C C . VAL A 1 273 ? -19.287 3.055 7.576 1.00 96.38 273 VAL A C 1
ATOM 2109 O O . VAL A 1 273 ? -18.736 3.854 6.824 1.00 96.38 273 VAL A O 1
ATOM 2112 N N . ALA A 1 274 ? -19.172 1.735 7.396 1.00 94.00 274 ALA A N 1
ATOM 2113 C CA . ALA A 1 274 ? -18.376 1.150 6.316 1.00 94.00 274 ALA A CA 1
ATOM 2114 C C . ALA A 1 274 ? -18.865 1.612 4.931 1.00 94.00 274 ALA A C 1
ATOM 2116 O O . ALA A 1 274 ? -18.076 2.032 4.084 1.00 94.00 274 ALA A O 1
ATOM 2117 N N . LYS A 1 275 ? -20.184 1.611 4.697 1.00 94.75 275 LYS A N 1
ATOM 2118 C CA . LYS A 1 275 ? -20.767 2.118 3.446 1.00 94.75 275 LYS A CA 1
ATOM 2119 C C . LYS A 1 275 ? -20.507 3.611 3.251 1.00 94.75 275 LYS A C 1
ATOM 2121 O O . LYS A 1 275 ? -20.305 4.027 2.111 1.00 94.75 275 LYS A O 1
ATOM 2126 N N . TYR A 1 276 ? -20.522 4.400 4.325 1.00 95.31 276 TYR A N 1
ATOM 2127 C CA . TYR A 1 276 ? -20.170 5.815 4.267 1.00 95.31 276 TYR A CA 1
ATOM 2128 C C . TYR A 1 276 ? -18.715 6.003 3.831 1.00 95.31 276 TYR A C 1
ATOM 2130 O O . TYR A 1 276 ? -18.487 6.716 2.860 1.00 95.31 276 TYR A O 1
ATOM 2138 N N . LEU A 1 277 ? -17.757 5.296 4.442 1.00 93.19 277 LEU A N 1
ATOM 2139 C CA . LEU A 1 277 ? -16.347 5.379 4.046 1.00 93.19 277 LEU A CA 1
ATOM 2140 C C . LEU A 1 277 ? -16.124 4.938 2.592 1.00 93.19 277 LEU A C 1
ATOM 2142 O O . LEU A 1 277 ? -15.396 5.586 1.852 1.00 93.19 277 LEU A O 1
ATOM 2146 N N . LYS A 1 278 ? -16.799 3.876 2.131 1.00 89.00 278 LYS A N 1
ATOM 2147 C CA . LYS A 1 278 ? -16.702 3.441 0.723 1.00 89.00 278 LYS A CA 1
ATOM 2148 C C . LYS A 1 278 ? -17.190 4.499 -0.267 1.00 89.00 278 LYS A C 1
ATOM 2150 O O . LYS A 1 278 ? -16.698 4.548 -1.389 1.00 89.00 278 LYS A O 1
ATOM 2155 N N . LYS A 1 279 ? -18.189 5.299 0.117 1.00 91.25 279 LYS A N 1
ATOM 2156 C CA . LYS A 1 279 ? -18.709 6.400 -0.708 1.00 91.25 279 LYS A CA 1
ATOM 2157 C C . LYS A 1 279 ? -17.865 7.665 -0.591 1.00 91.25 279 LYS A C 1
ATOM 2159 O O . LYS A 1 279 ? -17.770 8.407 -1.559 1.00 91.25 279 LYS A O 1
ATOM 2164 N N . ASN A 1 280 ? -17.271 7.881 0.576 1.00 91.19 280 ASN A N 1
ATOM 2165 C CA . ASN A 1 280 ? -16.493 9.057 0.927 1.00 91.19 280 ASN A CA 1
ATOM 2166 C C . ASN A 1 280 ? -15.104 8.598 1.392 1.00 91.19 280 ASN A C 1
ATOM 2168 O O . ASN A 1 280 ? -14.831 8.615 2.591 1.00 91.19 280 ASN A O 1
ATOM 2172 N N . PRO A 1 281 ? -14.229 8.146 0.477 1.00 85.81 281 PRO A N 1
ATOM 2173 C CA . PRO A 1 281 ? -12.922 7.599 0.851 1.00 85.81 281 PRO A CA 1
ATOM 2174 C C . PRO A 1 281 ? -11.999 8.627 1.527 1.00 85.81 281 PRO A C 1
ATOM 2176 O O . PRO A 1 281 ? -11.036 8.253 2.191 1.00 85.81 281 PRO A O 1
ATOM 2179 N N . GLU A 1 282 ? -12.323 9.915 1.395 1.00 82.75 282 GLU A N 1
ATOM 2180 C CA . GLU A 1 282 ? -11.658 11.028 2.076 1.00 82.75 282 GLU A CA 1
ATOM 2181 C C . GLU A 1 282 ? -12.198 11.315 3.480 1.00 82.75 282 GLU A C 1
ATOM 2183 O O . GLU A 1 282 ? -11.731 12.252 4.124 1.00 82.75 282 GLU A O 1
ATOM 2188 N N . ALA A 1 283 ? -13.168 10.549 3.978 1.00 90.81 283 ALA A N 1
ATOM 2189 C CA . ALA A 1 283 ? -13.651 10.711 5.341 1.00 90.81 283 ALA A CA 1
ATOM 2190 C C . ALA A 1 283 ? -12.508 10.474 6.343 1.00 90.81 283 ALA A C 1
ATOM 2192 O O . ALA A 1 283 ? -11.758 9.495 6.254 1.00 90.81 283 ALA A O 1
ATOM 2193 N N . GLY A 1 284 ? -12.344 11.399 7.282 1.00 90.12 284 GLY A N 1
ATOM 2194 C CA . GLY A 1 284 ? -11.472 11.241 8.439 1.00 90.12 284 GLY A CA 1
ATOM 2195 C C . GLY A 1 284 ? -12.136 10.414 9.538 1.00 90.12 284 GLY A C 1
ATOM 2196 O O . GLY A 1 284 ? -13.322 10.093 9.481 1.00 90.12 284 GLY A O 1
ATOM 2197 N N . LEU A 1 285 ? -11.372 10.094 10.583 1.00 91.94 285 LEU A N 1
ATOM 2198 C CA . LEU A 1 285 ? -11.887 9.335 11.724 1.00 91.94 285 LEU A CA 1
ATOM 2199 C C . LEU A 1 285 ? -13.053 10.055 12.424 1.00 91.94 285 LEU A C 1
ATOM 2201 O O . LEU A 1 285 ? -14.025 9.413 12.819 1.00 91.94 285 LEU A O 1
ATOM 2205 N N . GLU A 1 286 ? -12.986 11.385 12.523 1.00 94.50 286 GLU A N 1
ATOM 2206 C CA . GLU A 1 286 ? -14.057 12.209 13.094 1.00 94.50 286 GLU A CA 1
ATOM 2207 C C . GLU A 1 286 ? -15.357 12.127 12.287 1.00 94.50 286 GLU A C 1
ATOM 2209 O O . GLU A 1 286 ? -16.424 11.958 12.875 1.00 94.50 286 GLU A O 1
ATOM 2214 N N . ASP A 1 287 ? -15.286 12.136 10.952 1.00 95.44 287 ASP A N 1
ATOM 2215 C CA . ASP A 1 287 ? -16.470 12.002 10.089 1.00 95.44 287 ASP A CA 1
ATOM 2216 C C . ASP A 1 287 ? -17.160 10.648 10.296 1.00 95.44 287 ASP A C 1
ATOM 2218 O O . ASP A 1 287 ? -18.391 10.540 10.312 1.00 95.44 287 ASP A O 1
ATOM 2222 N N . LEU A 1 288 ? -16.365 9.590 10.483 1.00 96.31 288 LEU A N 1
ATOM 2223 C CA . LEU A 1 288 ? -16.879 8.249 10.747 1.00 96.31 288 LEU A CA 1
ATOM 2224 C C . LEU A 1 288 ? -17.532 8.158 12.126 1.00 96.31 288 LEU A C 1
ATOM 2226 O O . LEU A 1 288 ? -18.610 7.570 12.247 1.00 96.31 288 LEU A O 1
ATOM 2230 N N . LYS A 1 289 ? -16.923 8.758 13.156 1.00 97.12 289 LYS A N 1
ATOM 2231 C CA . LYS A 1 289 ? -17.517 8.848 14.499 1.00 97.12 289 LYS A CA 1
ATOM 2232 C C . LYS A 1 289 ? -18.809 9.668 14.484 1.00 97.12 289 LYS A C 1
ATOM 2234 O O . LYS A 1 289 ? -19.794 9.244 15.088 1.00 97.12 289 LYS A O 1
ATOM 2239 N N . GLY A 1 290 ? -18.842 10.774 13.740 1.00 97.56 290 GLY A N 1
ATOM 2240 C CA . GLY A 1 290 ? -20.051 11.563 13.486 1.00 97.56 290 GLY A CA 1
ATOM 2241 C C . GLY A 1 290 ? -21.148 10.725 12.830 1.00 97.56 290 GLY A C 1
ATOM 2242 O O . GLY A 1 290 ? -22.251 10.627 13.359 1.00 97.56 290 GLY A O 1
ATOM 2243 N N . THR A 1 291 ? -20.806 9.990 11.770 1.00 97.62 291 THR A N 1
ATOM 2244 C CA . THR A 1 291 ? -21.735 9.066 11.098 1.00 97.62 291 THR A CA 1
ATOM 2245 C C . THR A 1 291 ? -22.290 8.015 12.064 1.00 97.62 291 THR A C 1
ATOM 2247 O O . THR A 1 291 ? -23.482 7.718 12.048 1.00 97.62 291 THR A O 1
ATOM 2250 N N . ALA A 1 292 ? -21.448 7.429 12.920 1.00 97.44 292 ALA A N 1
ATOM 2251 C CA . ALA A 1 292 ? -21.901 6.457 13.912 1.00 97.44 292 ALA A CA 1
ATOM 2252 C C . ALA A 1 292 ? -22.881 7.081 14.919 1.00 97.44 292 ALA A C 1
ATOM 2254 O O . ALA A 1 292 ? -23.920 6.484 15.214 1.00 97.44 292 ALA A O 1
ATOM 2255 N N . LYS A 1 293 ? -22.582 8.299 15.387 1.00 97.25 293 LYS A N 1
ATOM 2256 C CA . LYS A 1 293 ? -23.436 9.078 16.291 1.00 97.25 293 LYS A CA 1
ATOM 2257 C C . LYS A 1 293 ? -24.799 9.385 15.668 1.00 97.25 293 LYS A C 1
ATOM 2259 O O . LYS A 1 293 ? -25.809 9.159 16.330 1.00 97.25 293 LYS A O 1
ATOM 2264 N N . ASP A 1 294 ? -24.842 9.808 14.406 1.00 97.62 294 ASP A N 1
ATOM 2265 C CA . ASP A 1 294 ? -26.087 10.126 13.686 1.00 97.62 294 ASP A CA 1
ATOM 2266 C C . ASP A 1 294 ? -27.039 8.925 13.593 1.00 97.62 294 ASP A C 1
ATOM 2268 O O . ASP A 1 294 ? -28.261 9.075 13.574 1.00 97.62 294 ASP A O 1
ATOM 2272 N N . TYR A 1 295 ? -26.488 7.710 13.578 1.00 96.88 295 TYR A N 1
ATOM 2273 C CA . TYR A 1 295 ? -27.259 6.468 13.571 1.00 96.88 295 TYR A CA 1
ATOM 2274 C C . TYR A 1 295 ? -27.461 5.836 14.956 1.00 96.88 295 TYR A C 1
ATOM 2276 O O . TYR A 1 295 ? -28.018 4.738 15.026 1.00 96.88 295 TYR A O 1
ATOM 2284 N N . GLY A 1 296 ? -27.024 6.486 16.040 1.00 96.81 296 GLY A N 1
ATOM 2285 C CA . GLY A 1 296 ? -27.134 5.960 17.405 1.00 96.81 296 GLY A CA 1
ATOM 2286 C C . GLY A 1 296 ? -26.321 4.683 17.64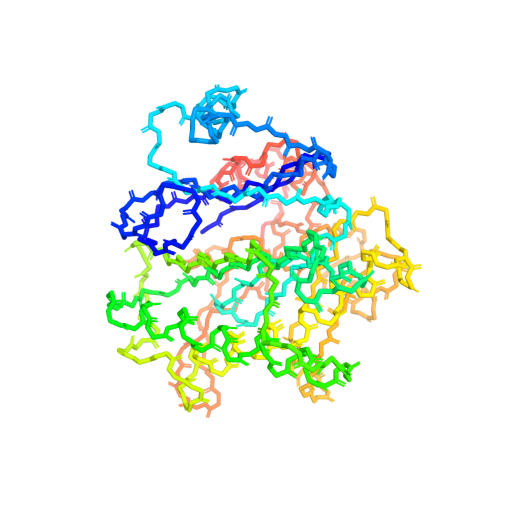3 1.00 96.81 296 GLY A C 1
ATOM 2287 O O . GLY A 1 296 ? -26.727 3.824 18.426 1.00 96.81 296 GLY A O 1
ATOM 2288 N N . LEU A 1 297 ? -25.202 4.514 16.934 1.00 96.69 297 LEU A N 1
ATOM 2289 C CA . LEU A 1 297 ? -24.379 3.307 16.975 1.00 96.69 297 LEU A CA 1
ATOM 2290 C C . LEU A 1 297 ? -23.293 3.418 18.049 1.00 96.69 297 LEU A C 1
ATOM 2292 O O . LEU A 1 297 ? -22.594 4.426 18.145 1.00 96.69 297 LEU A O 1
ATOM 2296 N N . LYS A 1 298 ? -23.097 2.346 18.823 1.00 95.88 298 LYS A N 1
ATOM 2297 C CA . LYS A 1 298 ? -21.937 2.222 19.716 1.00 95.88 298 LYS A CA 1
ATOM 2298 C C . LYS A 1 298 ? -20.668 2.027 18.890 1.00 95.88 298 LYS A C 1
ATOM 2300 O O . LYS A 1 298 ? -20.632 1.153 18.029 1.00 95.88 298 LYS A O 1
ATOM 2305 N N . ILE A 1 299 ? -19.626 2.801 19.176 1.00 95.19 299 ILE A N 1
ATOM 2306 C CA . ILE A 1 299 ? -18.337 2.731 18.462 1.00 95.19 299 ILE A CA 1
ATOM 2307 C C . ILE A 1 299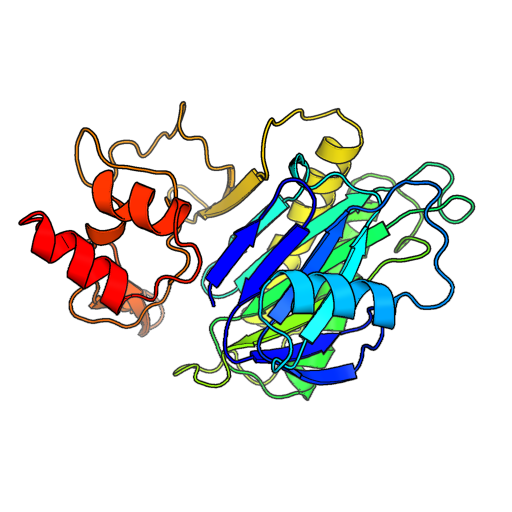 ? -17.312 1.816 19.142 1.00 95.19 299 ILE A C 1
ATOM 2309 O O . ILE A 1 299 ? -16.261 1.547 18.563 1.00 95.19 299 ILE A O 1
ATOM 2313 N N . ARG A 1 300 ? -17.640 1.312 20.335 1.00 93.56 300 ARG A N 1
ATOM 2314 C CA . ARG A 1 300 ? -16.814 0.424 21.149 1.00 93.56 300 ARG A CA 1
ATOM 2315 C C . ARG A 1 300 ? -17.689 -0.538 21.958 1.00 93.56 300 ARG A C 1
ATOM 2317 O O . ARG A 1 300 ? -18.818 -0.167 22.297 1.00 93.56 300 ARG A O 1
ATOM 2324 N N . GLU A 1 301 ? -17.175 -1.738 22.216 1.00 89.12 301 GLU A N 1
ATOM 2325 C CA . GLU A 1 301 ? -17.781 -2.749 23.105 1.00 89.12 301 GLU A CA 1
ATOM 2326 C C . GLU A 1 301 ? -17.801 -2.336 24.581 1.00 89.12 301 GLU A C 1
ATOM 2328 O O . GLU A 1 301 ? -16.780 -1.789 25.066 1.00 89.12 301 GLU A O 1
#

Nearest PDB structures (foldseek):
  7p09-assembly1_B  TM=3.965E-01  e=4.498E-02  Homo sapiens
  7p0m-assembly1_B  TM=4.023E-01  e=5.075E-02  Homo sapiens
  7p0m-assembly1_E  TM=3.542E-01  e=6.864E-02  Homo sapiens
  5uvg-assembly1_A  TM=3.415E-01  e=1.173E+00  Homo sapiens
  8j2f-assembly1_B  TM=1.764E-01  e=7.686E-01  Homo sapiens

pLDDT: mean 91.72, std 7.89, range [53.16, 98.88]

Sequence (301 aa):
MRFFYTKNTLFIRGNFRAASTGIAGGISDINTIINSSVPKDFECEDPAGYIHDIITGKGYENDGFFGLLTAVNMKDLCIFSCGYITAFITAGVTNPNPQGPGTINIIIHSAKSMPDSAMLEMVKTVTEAKTAALFDMGYEFTGTTTDAVIVAYDRDAAESAGVYCGTFTEPGMKAYECVRMGVKEAILRNESKVVRKRPSFFIHSTIGGAHWMEWSPDSCEYYPCHFKGQACDFCYCPFYPCHDEQLGDWIDSASGKKVWACTRCLLLHHPKVAKYLKKNPEAGLEDLKGTAKDYGLKIRE

InterPro domains:
  IPR002808 Adenosylcobinamide amidohydrolase, CbiZ [PF01955] (17-183)
  IPR007212 Cysteine-rich small domain [PF04071] (211-289)
  IPR052209 Adenosylcobinamide Amidohydrolase [PTHR35336] (14-191)

Solvent-accessible surface area (backbone atoms only — not comparable to full-atom values): 16120 Å² total; per-residue (Å²): 98,40,64,49,69,58,87,39,34,41,42,36,40,50,57,28,42,34,39,34,65,35,60,87,45,50,77,47,69,28,34,38,39,38,44,32,43,44,63,88,84,68,79,68,97,53,62,56,58,55,49,47,52,58,37,41,76,70,74,42,72,89,51,40,65,49,43,40,75,34,66,44,58,42,37,34,27,25,34,28,36,45,81,54,34,38,35,42,26,40,23,36,80,40,83,60,65,72,85,33,82,22,29,38,40,39,37,39,40,25,58,31,24,62,47,71,69,14,47,54,36,33,51,51,33,41,48,51,18,41,22,50,24,32,44,76,72,71,46,94,52,66,72,42,73,54,47,29,47,33,37,33,23,30,67,84,33,91,45,70,55,49,74,52,13,43,72,89,30,72,53,13,39,42,46,24,53,36,34,28,52,32,45,46,58,4,34,38,24,61,70,59,77,45,85,64,93,44,56,45,44,31,40,59,40,64,78,98,47,84,44,80,43,74,71,45,92,91,72,47,90,61,67,64,79,85,47,89,85,49,35,59,94,50,78,66,55,65,53,61,80,69,87,48,70,81,37,32,45,81,41,75,40,100,85,72,46,78,42,84,40,54,91,47,42,31,51,56,31,34,52,69,34,37,52,46,40,74,76,36,62,84,59,50,73,67,54,46,53,50,51,29,53,79,70,73,49,70,43,45,118

Foldseek 3Di:
DFWDDDQFKIKDAAFKFKAKPADVGDTDGWGIEMEGADAQPDDDPCVVVVVCVVCVVVVNNVTHYDYHYANAGQQLWEWEDDAQKIKIWAWECPPPPPVGATEIEIEIEGQADEDPQQNVLLVVLLLVLQQLLCVVVVHPDSGYPRYMYMYIYHPPRPHHQDHHQDCVGPNSVRSSVRNSVRNNSNHCDSVVVDDGPHYWYWYFDCVVHTDIDTDDPVDDPCPPLADPPWDCPPVPPSCVVVPPPLQWDFDQDPVRDTDTGRSFFCQCRHPQLVVVCNVVSVDDPVNSVVSCVVVVHRGGD

Radius of gyration: 18.93 Å; Cα contacts (8 Å, |Δi|>4): 609; chains: 1; bounding box: 46×42×53 Å

Organism: Methanolacinia petrolearia (strain DSM 11571 / OCM 486 / SEBR 4847) (NCBI:txid679926)

Mean predicted aligned error: 5.14 Å